Protein AF-A0AAD1D9J1-F1 (afdb_monomer)

Structure (mmCIF, N/CA/C/O backbone):
data_AF-A0AAD1D9J1-F1
#
_entry.id   AF-A0AAD1D9J1-F1
#
loop_
_atom_site.group_PDB
_atom_site.id
_atom_site.type_symbol
_atom_site.label_atom_id
_atom_site.label_alt_id
_atom_site.label_comp_id
_atom_site.label_asym_id
_atom_site.label_entity_id
_atom_site.label_seq_id
_atom_site.pdbx_PDB_ins_code
_atom_site.Cartn_x
_atom_site.Cartn_y
_atom_site.Cartn_z
_atom_site.occupancy
_atom_site.B_iso_or_equiv
_atom_site.auth_seq_id
_atom_site.auth_comp_id
_atom_site.auth_asym_id
_atom_site.auth_atom_id
_atom_site.pdbx_PDB_model_num
ATOM 1 N N . MET A 1 1 ? 41.403 36.938 -69.175 1.00 44.19 1 MET A N 1
ATOM 2 C CA . MET A 1 1 ? 41.813 35.738 -68.414 1.00 44.19 1 MET A CA 1
ATOM 3 C C . MET A 1 1 ? 40.680 34.732 -68.508 1.00 44.19 1 MET A C 1
ATOM 5 O O . MET A 1 1 ? 39.702 34.867 -67.785 1.00 44.19 1 MET A O 1
ATOM 9 N N . GLU A 1 2 ? 40.756 33.790 -69.444 1.00 48.03 2 GLU A N 1
ATOM 10 C CA . GLU A 1 2 ? 39.751 32.730 -69.574 1.00 48.03 2 GLU A CA 1
ATOM 11 C C . GLU A 1 2 ? 40.095 31.608 -68.591 1.00 48.03 2 GLU A C 1
ATOM 13 O O . GLU A 1 2 ? 41.168 31.008 -68.641 1.00 48.03 2 GLU A O 1
ATOM 18 N N . ARG A 1 3 ? 39.216 31.382 -67.612 1.00 64.62 3 ARG A N 1
ATOM 19 C CA . ARG A 1 3 ? 39.393 30.349 -66.592 1.00 64.62 3 ARG A CA 1
ATOM 20 C C . ARG A 1 3 ? 38.896 29.026 -67.175 1.00 64.62 3 ARG A C 1
ATOM 22 O O . ARG A 1 3 ? 37.700 28.758 -67.141 1.00 64.62 3 ARG A O 1
ATOM 29 N N . HIS A 1 4 ? 39.803 28.204 -67.699 1.00 62.81 4 HIS A N 1
ATOM 30 C CA . HIS A 1 4 ? 39.501 26.815 -68.056 1.00 62.81 4 HIS A CA 1
ATOM 31 C C . HIS A 1 4 ? 39.164 26.031 -66.781 1.00 62.81 4 HIS A C 1
ATOM 33 O O . HIS A 1 4 ? 40.043 25.608 -66.030 1.00 62.81 4 HIS A O 1
ATOM 39 N N . VAL A 1 5 ? 37.873 25.897 -66.483 1.00 67.31 5 VAL A N 1
ATOM 40 C CA . VAL A 1 5 ? 37.392 25.096 -65.357 1.00 67.31 5 VAL A CA 1
ATOM 41 C C . VAL A 1 5 ? 37.254 23.653 -65.838 1.00 67.31 5 VAL A C 1
ATOM 43 O O . VAL A 1 5 ? 36.400 23.344 -66.663 1.00 67.31 5 VAL A O 1
ATOM 46 N N . ASN A 1 6 ? 38.101 22.758 -65.330 1.00 77.00 6 ASN A N 1
ATOM 47 C CA . ASN A 1 6 ? 38.049 21.333 -65.663 1.00 77.00 6 ASN A CA 1
ATOM 48 C C . ASN A 1 6 ? 36.836 20.670 -64.993 1.00 77.00 6 ASN A C 1
ATOM 50 O O . ASN A 1 6 ? 36.950 20.152 -63.885 1.00 77.00 6 ASN A O 1
ATOM 54 N N . TYR A 1 7 ? 35.680 20.662 -65.660 1.00 81.12 7 TYR A N 1
ATOM 55 C CA . TYR A 1 7 ? 34.422 20.094 -65.146 1.00 81.12 7 TYR A CA 1
ATOM 56 C C . TYR A 1 7 ? 34.549 18.643 -64.645 1.00 81.12 7 TYR A C 1
ATOM 58 O O . TYR A 1 7 ? 33.922 18.285 -63.650 1.00 81.12 7 TYR A O 1
ATOM 66 N N . THR A 1 8 ? 35.426 17.834 -65.246 1.00 85.56 8 THR A N 1
ATOM 67 C CA . THR A 1 8 ? 35.745 16.469 -64.789 1.00 85.56 8 THR A CA 1
ATOM 68 C C . THR A 1 8 ? 36.359 16.441 -63.384 1.00 85.56 8 THR A C 1
ATOM 70 O O . THR A 1 8 ? 36.074 15.539 -62.601 1.00 85.56 8 THR A O 1
ATOM 73 N N . LEU A 1 9 ? 37.165 17.447 -63.032 1.00 85.06 9 LEU A N 1
ATOM 74 C CA . LEU A 1 9 ? 37.813 17.560 -61.722 1.00 85.06 9 LEU A CA 1
ATOM 75 C C . LEU A 1 9 ? 36.797 17.954 -60.640 1.00 85.06 9 LEU A C 1
ATOM 77 O O . LEU A 1 9 ? 36.818 17.396 -59.545 1.00 85.06 9 LEU A O 1
ATOM 81 N N . ILE A 1 10 ? 35.857 18.847 -60.970 1.00 86.19 10 ILE A N 1
ATOM 82 C CA . ILE A 1 10 ? 34.755 19.223 -60.071 1.00 86.19 10 ILE A CA 1
ATOM 83 C C . ILE A 1 10 ? 33.819 18.025 -59.852 1.00 86.19 10 ILE A C 1
ATOM 85 O O . ILE A 1 10 ? 33.460 17.732 -58.712 1.00 86.19 10 ILE A O 1
ATOM 89 N N . GLY A 1 11 ? 33.468 17.298 -60.920 1.00 88.62 11 GLY A N 1
ATOM 90 C CA . GLY A 1 11 ? 32.642 16.092 -60.828 1.00 88.62 11 GLY A CA 1
ATOM 91 C C . GLY A 1 11 ? 33.294 14.989 -59.989 1.00 88.62 11 GLY A C 1
ATOM 92 O O . GLY A 1 11 ? 32.639 14.405 -59.128 1.00 88.62 11 GLY A O 1
ATOM 93 N N . GLY A 1 12 ? 34.599 14.758 -60.173 1.00 93.19 12 GLY A N 1
ATOM 94 C CA . GLY A 1 12 ? 35.363 13.796 -59.376 1.00 93.19 12 GLY A CA 1
ATOM 95 C C . GLY A 1 12 ? 35.410 14.153 -57.888 1.00 93.19 12 GLY A C 1
ATOM 96 O O . GLY A 1 12 ? 35.185 13.287 -57.044 1.00 93.19 12 GLY A O 1
ATOM 97 N N . LEU A 1 13 ? 35.629 15.431 -57.553 1.00 93.00 13 LEU A N 1
ATOM 98 C CA . LEU A 1 13 ? 35.627 15.897 -56.163 1.00 93.00 13 LEU A CA 1
ATOM 99 C C . LEU A 1 13 ? 34.246 15.746 -55.508 1.00 93.00 13 LEU A C 1
ATOM 101 O O . LEU A 1 13 ? 34.156 15.323 -54.357 1.00 93.00 13 LEU A O 1
ATOM 105 N N . PHE A 1 14 ? 33.171 16.057 -56.237 1.00 94.06 14 PHE A N 1
ATOM 106 C CA . PHE A 1 14 ? 31.809 15.887 -55.733 1.00 94.06 14 PHE A CA 1
ATOM 107 C C . PHE A 1 14 ? 31.489 14.413 -55.463 1.00 94.06 14 PHE A C 1
ATOM 109 O O . PHE A 1 14 ? 30.957 14.081 -54.404 1.00 94.06 14 PHE A O 1
ATOM 116 N N . PHE A 1 15 ? 31.876 13.519 -56.377 1.00 95.31 15 PHE A N 1
ATOM 117 C CA . PHE A 1 15 ? 31.680 12.082 -56.207 1.00 95.31 15 PHE A CA 1
ATOM 118 C C . PHE A 1 15 ? 32.486 11.527 -55.025 1.00 95.31 15 PHE A C 1
ATOM 120 O O . PHE A 1 15 ? 31.948 10.775 -54.216 1.00 95.31 15 PHE A O 1
ATOM 127 N N . LEU A 1 16 ? 33.744 11.956 -54.865 1.00 95.69 16 LEU A N 1
ATOM 128 C CA . LEU A 1 16 ? 34.570 11.612 -53.704 1.00 95.69 16 LEU A CA 1
ATOM 129 C C . LEU A 1 16 ? 33.902 12.058 -52.396 1.00 95.69 16 LEU A C 1
ATOM 131 O O . LEU A 1 16 ? 33.802 11.276 -51.455 1.00 95.69 16 LEU A O 1
ATOM 135 N N . CYS A 1 17 ? 33.406 13.297 -52.352 1.00 95.88 17 CYS A N 1
ATOM 136 C CA . CYS A 1 17 ? 32.730 13.841 -51.178 1.00 95.88 17 CYS A CA 1
ATOM 137 C C . CYS A 1 17 ? 31.461 13.042 -50.838 1.00 95.88 17 CYS A C 1
ATOM 139 O O . CYS A 1 17 ? 31.213 12.743 -49.671 1.00 95.88 17 CYS A O 1
ATOM 141 N N . LEU A 1 18 ? 30.703 12.617 -51.855 1.00 96.06 18 LEU A N 1
ATOM 142 C CA . LEU A 1 18 ? 29.516 11.778 -51.689 1.00 96.06 18 LEU A CA 1
ATOM 143 C C . LEU A 1 18 ? 29.876 10.396 -51.122 1.00 96.06 18 LEU A C 1
ATOM 145 O O . LEU A 1 18 ? 29.234 9.940 -50.178 1.00 96.06 18 LEU A O 1
ATOM 149 N N . VAL A 1 19 ? 30.937 9.759 -51.625 1.00 96.56 19 VAL A N 1
ATOM 150 C CA . VAL A 1 19 ? 31.431 8.476 -51.092 1.00 96.56 19 VAL A CA 1
ATOM 151 C C . VAL A 1 19 ? 31.912 8.626 -49.646 1.00 96.56 19 VAL A C 1
ATOM 153 O O . VAL A 1 19 ? 31.554 7.810 -48.797 1.00 96.56 19 VAL A O 1
ATOM 156 N N . CYS A 1 20 ? 32.662 9.686 -49.332 1.00 96.19 20 CYS A N 1
ATOM 157 C CA . CYS A 1 20 ? 33.083 9.983 -47.962 1.00 96.19 20 CYS A CA 1
ATOM 158 C C . CYS A 1 20 ? 31.888 10.230 -47.034 1.00 96.19 20 CYS A C 1
ATOM 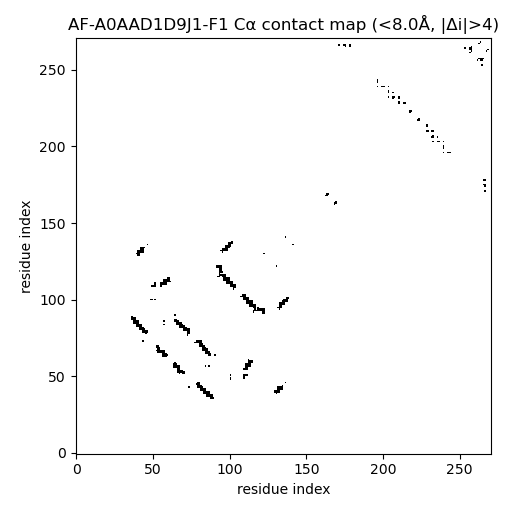160 O O . CYS A 1 20 ? 31.895 9.752 -45.904 1.00 96.19 20 CYS A O 1
ATOM 162 N N . MET A 1 21 ? 30.848 10.924 -47.504 1.00 95.19 21 MET A N 1
ATOM 163 C CA . MET A 1 21 ? 29.633 11.179 -46.731 1.00 95.19 21 MET A CA 1
ATOM 164 C C . MET A 1 21 ? 28.859 9.887 -46.448 1.00 95.19 21 MET A C 1
ATOM 166 O O . MET A 1 21 ? 28.472 9.654 -45.305 1.00 95.19 21 MET A O 1
ATOM 170 N N . VAL A 1 22 ? 28.690 9.011 -47.442 1.00 94.44 22 VAL A N 1
ATOM 171 C CA . VAL A 1 22 ? 28.069 7.690 -47.238 1.00 94.44 22 VAL A CA 1
ATOM 172 C C . VAL A 1 22 ? 28.903 6.844 -46.273 1.00 94.44 22 VAL A C 1
ATOM 174 O O . VAL A 1 22 ? 28.352 6.265 -45.339 1.00 94.44 22 VAL A O 1
ATOM 177 N N . GLY A 1 23 ? 30.228 6.825 -46.435 1.00 93.44 23 GLY A N 1
ATOM 178 C CA . GLY A 1 23 ? 31.136 6.137 -45.516 1.00 93.44 23 GLY A CA 1
ATOM 179 C C . GLY A 1 23 ? 31.038 6.664 -44.082 1.00 93.44 23 GLY A C 1
ATOM 180 O O . GLY A 1 23 ? 30.975 5.877 -43.142 1.00 93.44 23 GLY A O 1
ATOM 181 N N . PHE A 1 24 ? 30.942 7.983 -43.909 1.00 91.50 24 PHE A N 1
ATOM 182 C CA . PHE A 1 24 ? 30.781 8.625 -42.606 1.00 91.50 24 PHE A CA 1
ATOM 183 C C . PHE A 1 24 ? 29.434 8.289 -41.951 1.00 91.50 24 PHE A C 1
ATOM 185 O O . PHE A 1 24 ? 29.393 8.014 -40.754 1.00 91.50 24 PHE A O 1
ATOM 192 N N . ILE A 1 25 ? 28.344 8.241 -42.725 1.00 90.06 25 ILE A N 1
ATOM 193 C CA . ILE A 1 25 ? 27.016 7.836 -42.235 1.00 90.06 25 ILE A CA 1
ATOM 194 C C . ILE A 1 25 ? 27.020 6.366 -41.802 1.00 90.06 25 ILE A C 1
ATOM 196 O O . ILE A 1 25 ? 26.510 6.048 -40.729 1.00 90.06 25 ILE A O 1
ATOM 200 N N . LEU A 1 26 ? 27.615 5.470 -42.596 1.00 87.50 26 LEU A N 1
ATOM 201 C CA . LEU A 1 26 ? 27.724 4.051 -42.241 1.00 87.50 26 LEU A CA 1
ATOM 202 C C . LEU A 1 26 ? 28.606 3.842 -41.003 1.00 87.50 26 LEU A C 1
ATOM 204 O O . LEU A 1 26 ? 28.269 3.041 -40.132 1.00 87.50 26 LEU A O 1
ATOM 208 N N . TRP A 1 27 ? 29.697 4.601 -40.887 1.00 86.25 27 TRP A N 1
ATOM 209 C CA . TRP A 1 27 ? 30.572 4.574 -39.717 1.00 86.25 27 TRP A CA 1
ATOM 210 C C . TRP A 1 27 ? 29.865 5.081 -38.450 1.00 86.25 27 TRP A C 1
ATOM 212 O O . TRP A 1 27 ? 29.957 4.445 -37.400 1.00 86.25 27 TRP A O 1
ATOM 222 N N . LEU A 1 28 ? 29.080 6.160 -38.556 1.00 83.06 28 LEU A N 1
ATOM 223 C CA . LEU A 1 28 ? 28.223 6.658 -37.473 1.00 83.06 28 LEU A CA 1
ATOM 224 C C . LEU A 1 28 ? 27.121 5.667 -37.087 1.00 83.06 28 LEU A C 1
ATOM 226 O O . LEU A 1 28 ? 26.851 5.489 -35.902 1.00 83.06 28 LEU A O 1
ATOM 230 N N . GLY A 1 29 ? 26.507 4.998 -38.065 1.00 71.19 29 GLY A N 1
ATOM 231 C CA . GLY A 1 29 ? 25.500 3.967 -37.817 1.00 71.19 29 GLY A CA 1
ATOM 232 C C . GLY A 1 29 ? 26.059 2.779 -37.029 1.00 71.19 29 GLY A C 1
ATOM 233 O O . GLY A 1 29 ? 25.379 2.244 -36.156 1.00 71.19 29 GLY A O 1
ATOM 234 N N . HIS A 1 30 ? 27.320 2.410 -37.268 1.00 66.44 30 HIS A N 1
ATOM 235 C CA . HIS A 1 30 ? 27.981 1.324 -36.542 1.00 66.44 30 HIS A CA 1
ATOM 236 C C . HIS A 1 30 ? 28.364 1.699 -35.098 1.00 66.44 30 HIS A C 1
ATOM 238 O O . HIS A 1 30 ? 28.411 0.831 -34.234 1.00 66.44 30 HIS A O 1
ATOM 244 N N . LEU A 1 31 ? 28.565 2.988 -34.795 1.00 59.28 31 LEU A N 1
ATOM 245 C CA . LEU A 1 31 ? 28.801 3.472 -33.425 1.00 59.28 31 LEU A CA 1
ATOM 246 C C . LEU A 1 31 ? 27.553 3.378 -32.521 1.00 59.28 31 LEU A C 1
ATOM 248 O O . LEU A 1 31 ? 27.684 3.465 -31.301 1.00 59.28 31 LEU A O 1
ATOM 252 N N . GLY A 1 32 ? 26.358 3.195 -33.095 1.00 54.25 32 GLY A N 1
ATOM 253 C CA . GLY A 1 32 ? 25.094 3.060 -32.361 1.00 54.25 32 GLY A CA 1
ATOM 254 C C . GLY A 1 32 ? 24.630 1.621 -32.099 1.00 54.25 32 GLY A C 1
ATOM 255 O O . GLY A 1 32 ? 23.702 1.431 -31.317 1.00 54.25 32 GLY A O 1
ATOM 256 N N . LEU A 1 33 ? 25.256 0.618 -32.723 1.00 51.91 33 LEU A N 1
ATOM 257 C CA . LEU A 1 33 ? 24.856 -0.794 -32.655 1.00 51.91 33 LEU A CA 1
ATOM 258 C C . LEU A 1 33 ? 25.895 -1.612 -31.876 1.00 51.91 33 LEU A C 1
ATOM 260 O O . LEU A 1 33 ? 26.588 -2.469 -32.414 1.00 51.91 33 LEU A O 1
ATOM 264 N N . ASP A 1 34 ? 26.028 -1.320 -30.583 1.00 55.56 34 ASP A N 1
ATOM 265 C CA . ASP A 1 34 ? 26.869 -2.083 -29.650 1.00 55.56 34 ASP A CA 1
ATOM 266 C C . ASP A 1 34 ? 26.059 -3.250 -29.044 1.00 55.56 34 ASP A C 1
ATOM 268 O O . ASP A 1 34 ? 25.874 -3.350 -27.826 1.00 55.56 34 ASP A O 1
ATOM 272 N N . ASP A 1 35 ? 25.540 -4.126 -29.916 1.00 55.09 35 ASP A N 1
ATOM 273 C CA . ASP A 1 35 ? 24.667 -5.270 -29.580 1.00 55.09 35 ASP A CA 1
ATOM 274 C C . ASP A 1 35 ? 25.319 -6.279 -28.607 1.00 55.09 35 ASP A C 1
ATOM 276 O O . ASP A 1 35 ? 24.645 -7.125 -28.025 1.00 55.09 35 ASP A O 1
ATOM 280 N N . GLY A 1 36 ? 26.632 -6.185 -28.364 1.00 56.41 36 GLY A N 1
ATOM 281 C CA . GLY A 1 36 ? 27.369 -7.083 -27.467 1.00 56.41 36 GLY A CA 1
ATOM 282 C C . GLY A 1 36 ? 27.406 -6.674 -25.987 1.00 56.41 36 GLY A C 1
ATOM 283 O O . GLY A 1 36 ? 27.844 -7.468 -25.150 1.00 56.41 36 GLY A O 1
ATOM 284 N N . LYS A 1 37 ? 26.988 -5.453 -25.622 1.00 73.62 37 LYS A N 1
ATOM 285 C CA . LYS A 1 37 ? 27.118 -4.942 -24.236 1.00 73.62 37 LYS A CA 1
ATOM 286 C C . LYS A 1 37 ? 25.827 -4.912 -23.438 1.00 73.62 37 LYS A C 1
ATOM 288 O O . LYS A 1 37 ? 25.851 -4.508 -22.273 1.00 73.62 37 LYS A O 1
ATOM 293 N N . TYR A 1 38 ? 24.717 -5.337 -24.020 1.00 83.69 38 TYR A N 1
ATOM 294 C CA . TYR A 1 38 ? 23.420 -5.247 -23.375 1.00 83.69 38 TYR A CA 1
ATOM 295 C C . TYR A 1 38 ? 22.630 -6.540 -23.513 1.00 83.69 38 TYR A C 1
ATOM 297 O O . TYR A 1 38 ? 22.767 -7.287 -24.474 1.00 83.69 38 TYR A O 1
ATOM 305 N N . TYR A 1 39 ? 21.788 -6.786 -22.521 1.00 88.12 39 TYR A N 1
ATOM 306 C CA . TYR A 1 39 ? 20.787 -7.832 -22.533 1.00 88.12 39 TYR A CA 1
ATOM 307 C C . TYR A 1 39 ? 19.405 -7.201 -22.595 1.00 88.12 39 TYR A C 1
ATOM 309 O O . TYR A 1 39 ? 19.123 -6.232 -21.884 1.00 88.12 39 TYR A O 1
ATOM 317 N N . GLU A 1 40 ? 18.557 -7.779 -23.438 1.00 89.81 40 GLU A N 1
ATOM 318 C CA . GLU A 1 40 ? 17.151 -7.419 -23.522 1.00 89.81 40 GLU A CA 1
ATOM 319 C C . GLU A 1 40 ? 16.366 -8.091 -22.389 1.00 89.81 40 GLU A C 1
ATOM 321 O O . GLU A 1 40 ? 16.567 -9.274 -22.082 1.00 89.81 40 GLU A O 1
ATOM 326 N N . TYR A 1 41 ? 15.502 -7.305 -21.757 1.00 91.62 41 TYR A N 1
ATOM 327 C CA . TYR A 1 41 ? 14.551 -7.723 -20.735 1.00 91.62 41 TYR A CA 1
ATOM 328 C C . TYR A 1 41 ? 13.171 -7.214 -21.109 1.00 91.62 41 TYR A C 1
ATOM 330 O O . TYR A 1 41 ? 13.040 -6.128 -21.667 1.00 91.62 41 TYR A O 1
ATOM 338 N N . VAL A 1 42 ? 12.140 -7.966 -20.747 1.00 92.56 42 VAL A N 1
ATOM 339 C CA . VAL A 1 42 ? 10.759 -7.617 -21.066 1.00 92.56 42 VAL A CA 1
ATOM 340 C C . VAL A 1 42 ? 9.947 -7.503 -19.790 1.00 92.56 42 VAL A C 1
ATOM 342 O O . VAL A 1 42 ? 10.121 -8.273 -18.848 1.00 92.56 42 VAL A O 1
ATOM 345 N N . VAL A 1 43 ? 9.065 -6.515 -19.738 1.00 92.31 43 VAL A N 1
ATOM 346 C CA . VAL A 1 43 ? 8.126 -6.328 -18.631 1.00 92.31 43 VAL A CA 1
ATOM 347 C C . VAL A 1 43 ? 6.724 -6.313 -19.202 1.00 92.31 43 VAL A C 1
ATOM 349 O O . VAL A 1 43 ? 6.448 -5.592 -20.161 1.00 92.31 43 VAL A O 1
ATOM 352 N N . TYR A 1 44 ? 5.838 -7.074 -18.571 1.00 91.75 44 TYR A N 1
ATOM 353 C CA . TYR A 1 44 ? 4.415 -7.065 -18.871 1.00 91.75 44 TYR A CA 1
ATOM 354 C C . TYR A 1 44 ? 3.654 -6.458 -17.700 1.00 91.75 44 TYR A C 1
ATOM 356 O O . TYR A 1 44 ? 3.892 -6.819 -16.545 1.00 91.75 44 TYR A O 1
ATOM 364 N N . THR A 1 45 ? 2.733 -5.544 -17.986 1.00 90.50 45 THR A N 1
ATOM 365 C CA . THR A 1 45 ? 1.857 -4.968 -16.965 1.00 90.50 45 THR A CA 1
ATOM 366 C C . THR A 1 45 ? 0.502 -4.584 -17.534 1.00 90.50 45 THR A C 1
ATOM 368 O O . THR A 1 45 ? 0.393 -4.175 -18.681 1.00 90.50 45 THR A O 1
ATOM 371 N N . ASP A 1 46 ? -0.533 -4.740 -16.725 1.00 88.38 46 ASP A N 1
ATOM 372 C CA . ASP A 1 46 ? -1.896 -4.256 -16.938 1.00 88.38 46 ASP A CA 1
ATOM 373 C C . ASP A 1 46 ? -2.143 -2.885 -16.282 1.00 88.38 46 ASP A C 1
ATOM 375 O O . ASP A 1 46 ? -3.237 -2.331 -16.382 1.00 88.38 46 ASP A O 1
ATOM 379 N N . LYS A 1 47 ? -1.135 -2.341 -15.592 1.00 83.88 47 LYS A N 1
ATOM 380 C CA . LYS A 1 47 ? -1.221 -1.077 -14.861 1.00 83.88 47 LYS A CA 1
ATOM 381 C C . LYS A 1 47 ? -0.698 0.087 -15.691 1.00 83.88 47 LYS A C 1
ATOM 383 O O . LYS A 1 47 ? 0.046 -0.089 -16.657 1.00 83.88 47 LYS A O 1
ATOM 388 N N . ASP A 1 48 ? -1.081 1.292 -15.281 1.00 81.44 48 ASP A N 1
ATOM 389 C CA . ASP A 1 48 ? -0.597 2.518 -15.904 1.00 81.44 48 ASP A CA 1
ATOM 390 C C . ASP A 1 48 ? 0.924 2.654 -15.713 1.00 81.44 48 ASP A C 1
ATOM 392 O O . ASP A 1 48 ? 1.472 2.442 -14.629 1.00 81.44 48 ASP A O 1
ATOM 396 N N . LEU A 1 49 ? 1.611 3.013 -16.794 1.00 78.94 49 LEU A N 1
ATOM 397 C CA . LEU A 1 49 ? 3.046 3.262 -16.806 1.00 78.94 49 LEU A CA 1
ATOM 398 C C . LEU A 1 49 ? 3.414 4.672 -16.333 1.00 78.94 49 LEU A C 1
ATOM 400 O O . LEU A 1 49 ? 4.600 4.997 -16.256 1.00 78.94 49 LEU A O 1
ATOM 404 N N . GLY A 1 50 ? 2.431 5.531 -16.050 1.00 76.06 50 GLY A N 1
ATOM 405 C CA . GLY A 1 50 ? 2.643 6.822 -15.399 1.00 76.06 50 GLY A CA 1
ATOM 406 C C . GLY A 1 50 ? 3.589 7.756 -16.164 1.00 76.06 50 GLY A C 1
ATOM 407 O O . GLY A 1 50 ? 4.294 8.552 -15.537 1.00 76.06 50 GLY A O 1
ATOM 408 N N . GLY A 1 51 ? 3.637 7.634 -17.498 1.00 81.12 51 GLY A N 1
ATOM 409 C CA . GLY A 1 51 ? 4.448 8.471 -18.389 1.00 81.12 51 GLY A CA 1
ATOM 410 C C . GLY A 1 51 ? 5.832 7.925 -18.764 1.00 81.12 51 GLY A C 1
ATOM 411 O O . GLY A 1 51 ? 6.673 8.699 -19.220 1.00 81.12 51 GLY A O 1
ATOM 412 N N . ILE A 1 52 ? 6.103 6.626 -18.583 1.00 89.12 52 ILE A N 1
ATOM 413 C CA . ILE A 1 52 ? 7.289 5.989 -19.184 1.00 89.12 52 ILE A CA 1
ATOM 414 C C . ILE A 1 52 ? 7.167 5.987 -20.710 1.00 89.12 52 ILE A C 1
ATOM 416 O O . ILE A 1 52 ? 6.133 5.623 -21.267 1.00 89.12 52 ILE A O 1
ATOM 420 N N . ALA A 1 53 ? 8.255 6.359 -21.377 1.00 88.25 53 ALA A N 1
ATOM 421 C CA . ALA A 1 53 ? 8.341 6.423 -22.826 1.00 88.25 53 ALA A CA 1
ATOM 422 C C . ALA A 1 53 ? 9.602 5.710 -23.328 1.00 88.25 53 ALA A C 1
ATOM 424 O O . ALA A 1 53 ? 10.474 5.290 -22.560 1.00 88.25 53 ALA A O 1
ATOM 425 N N . THR A 1 54 ? 9.713 5.595 -24.648 1.00 90.44 54 THR A N 1
ATOM 426 C CA . THR A 1 54 ? 10.954 5.171 -25.293 1.00 90.44 54 THR A CA 1
ATOM 427 C C . THR A 1 54 ? 12.115 6.052 -24.829 1.00 90.44 54 THR A C 1
AT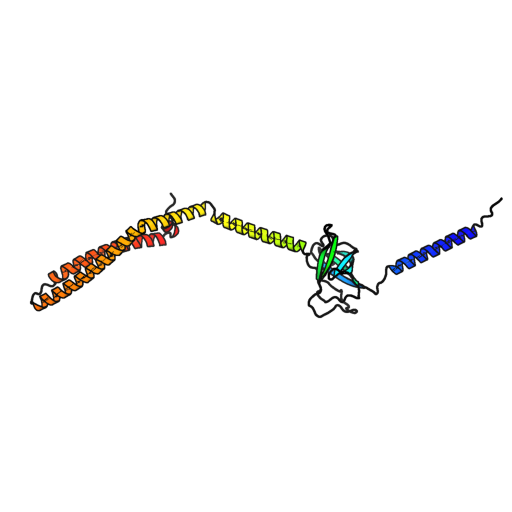OM 429 O O . THR A 1 54 ? 11.987 7.271 -24.724 1.00 90.44 54 THR A O 1
ATOM 432 N N . ASN A 1 55 ? 13.256 5.423 -24.559 1.00 90.06 55 ASN A N 1
ATOM 433 C CA . ASN A 1 55 ? 14.479 6.020 -24.032 1.00 90.06 55 ASN A CA 1
ATOM 434 C C . ASN A 1 55 ? 14.415 6.504 -22.568 1.00 90.06 55 ASN A C 1
ATOM 436 O O . ASN A 1 55 ? 15.355 7.141 -22.090 1.00 90.06 55 ASN A O 1
ATOM 440 N N . SER A 1 56 ? 13.358 6.181 -21.812 1.00 92.25 56 SER A N 1
ATOM 441 C CA . SER A 1 56 ? 13.369 6.404 -20.362 1.00 92.25 56 SER A CA 1
ATOM 442 C C . SER A 1 56 ? 14.507 5.604 -19.702 1.00 92.25 56 SER A C 1
ATOM 444 O O . SER A 1 56 ? 14.705 4.430 -20.034 1.00 92.25 56 SER A O 1
ATOM 446 N N . PRO A 1 57 ? 15.268 6.194 -18.762 1.00 93.38 57 PRO A N 1
ATOM 447 C CA . PRO A 1 57 ? 16.400 5.515 -18.148 1.00 93.38 57 PRO A CA 1
ATOM 448 C C . PRO A 1 57 ? 15.942 4.418 -17.181 1.00 93.38 57 PRO A C 1
ATOM 450 O O . PRO A 1 57 ? 14.966 4.577 -16.444 1.00 93.38 57 PRO A O 1
ATOM 453 N N . VAL A 1 58 ? 16.693 3.318 -17.151 1.00 94.44 58 VAL A N 1
ATOM 454 C CA . VAL A 1 58 ? 16.564 2.255 -16.149 1.00 94.44 58 VAL A CA 1
ATOM 455 C C . VAL A 1 58 ? 17.686 2.428 -15.135 1.00 94.44 58 VAL A C 1
ATOM 457 O O . VAL A 1 58 ? 18.868 2.346 -15.478 1.00 94.44 58 VAL A O 1
ATOM 460 N N . ASN A 1 59 ? 17.320 2.670 -13.880 1.00 94.19 59 ASN A N 1
ATOM 461 C CA . ASN A 1 59 ? 18.246 2.920 -12.787 1.00 94.19 59 ASN A CA 1
ATOM 462 C C . ASN A 1 59 ? 18.212 1.781 -11.774 1.00 94.19 59 ASN A C 1
ATOM 464 O O . ASN A 1 59 ? 17.147 1.376 -11.321 1.00 94.19 59 ASN A O 1
ATOM 468 N N . TYR A 1 60 ? 19.381 1.339 -11.330 1.00 93.12 60 TYR A N 1
ATOM 469 C CA . TYR A 1 60 ? 19.536 0.428 -10.203 1.00 93.12 60 TYR A CA 1
ATOM 470 C C . TYR A 1 60 ? 20.288 1.149 -9.085 1.00 93.12 60 TYR A C 1
ATOM 472 O O . TYR A 1 60 ? 21.383 1.666 -9.306 1.00 93.12 60 TYR A O 1
ATOM 480 N N . LYS A 1 61 ? 19.682 1.237 -7.892 1.00 89.44 61 LYS A N 1
ATOM 481 C CA . LYS A 1 61 ? 20.246 1.960 -6.730 1.00 89.44 61 LYS A CA 1
ATOM 482 C C . LYS A 1 61 ? 20.751 3.380 -7.062 1.00 89.44 61 LYS A C 1
ATOM 484 O O . LYS A 1 61 ? 21.767 3.829 -6.547 1.00 89.44 61 LYS A O 1
ATOM 489 N N . GLY A 1 62 ? 20.045 4.082 -7.952 1.00 87.88 62 GLY A N 1
ATOM 490 C CA . GLY A 1 62 ? 20.373 5.450 -8.372 1.00 87.88 62 GLY A CA 1
ATOM 491 C C . GLY A 1 62 ? 21.330 5.568 -9.566 1.00 87.88 62 GLY A C 1
ATOM 492 O O . GLY A 1 62 ? 21.413 6.651 -10.146 1.00 87.88 62 GLY A O 1
ATOM 493 N N . ILE A 1 63 ? 21.976 4.477 -9.989 1.00 91.12 63 ILE A N 1
ATOM 494 C CA . ILE A 1 63 ? 22.901 4.444 -11.130 1.00 91.12 63 ILE A CA 1
ATOM 495 C C . ILE A 1 63 ? 22.158 3.983 -12.383 1.00 91.12 63 ILE A C 1
ATOM 497 O O . ILE A 1 63 ? 21.434 2.990 -12.340 1.00 91.12 63 ILE A O 1
ATOM 501 N N . GLN A 1 64 ? 22.361 4.668 -13.508 1.00 92.38 64 GLN A N 1
ATOM 502 C CA . GLN A 1 64 ? 21.776 4.265 -14.784 1.00 92.38 64 GLN A CA 1
ATOM 503 C C . GLN A 1 64 ? 22.462 3.010 -15.333 1.00 92.38 64 GLN A C 1
ATOM 505 O O . GLN A 1 64 ? 23.652 3.009 -15.659 1.00 92.38 64 GLN A O 1
ATOM 510 N N . VAL A 1 65 ? 21.680 1.941 -15.455 1.00 93.31 65 VAL A N 1
ATOM 511 C CA . VAL A 1 65 ? 22.122 0.622 -15.927 1.00 93.31 65 VAL A CA 1
ATOM 512 C C . VAL A 1 65 ? 21.559 0.261 -17.297 1.00 93.31 65 VAL A C 1
ATOM 514 O O . VAL A 1 65 ? 22.031 -0.696 -17.905 1.00 93.31 65 VAL A O 1
ATOM 517 N N . GLY A 1 66 ? 20.588 1.026 -17.795 1.00 92.44 66 GLY A N 1
ATOM 518 C CA . GLY A 1 66 ? 19.909 0.735 -19.049 1.00 92.44 66 GLY A CA 1
ATOM 519 C C . GLY A 1 66 ? 18.939 1.822 -19.501 1.00 92.44 66 GLY A C 1
ATOM 520 O O . GLY A 1 66 ? 18.911 2.926 -18.942 1.00 92.44 66 GLY A O 1
ATOM 521 N N . ASN A 1 67 ? 18.127 1.487 -20.497 1.00 93.88 67 ASN A N 1
ATOM 522 C CA . ASN A 1 67 ? 17.097 2.340 -21.084 1.00 93.88 67 ASN A CA 1
ATOM 523 C C . ASN A 1 67 ? 15.947 1.501 -21.664 1.00 93.88 67 ASN A C 1
ATOM 525 O O . ASN A 1 67 ? 16.120 0.338 -22.022 1.00 93.88 67 ASN A O 1
ATOM 529 N N . VAL A 1 68 ? 14.765 2.105 -21.757 1.00 93.94 68 VAL A N 1
ATOM 530 C CA . VAL A 1 68 ? 13.604 1.528 -22.445 1.00 93.94 68 VAL A CA 1
ATOM 531 C C . VAL A 1 68 ? 13.813 1.663 -23.954 1.00 93.94 68 VAL A C 1
ATOM 533 O O . VAL A 1 68 ? 13.991 2.776 -24.443 1.00 93.94 68 VAL A O 1
ATOM 536 N N . ILE A 1 69 ? 13.779 0.564 -24.704 1.00 91.75 69 ILE A N 1
ATOM 537 C CA . ILE A 1 69 ? 13.877 0.598 -26.174 1.00 91.75 69 ILE A CA 1
ATOM 538 C C . ILE A 1 69 ? 12.499 0.826 -26.783 1.00 91.75 69 ILE A C 1
ATOM 540 O O . ILE A 1 69 ? 12.352 1.571 -27.752 1.00 91.75 69 ILE A O 1
ATOM 544 N N . LYS A 1 70 ? 11.477 0.175 -26.224 1.00 91.25 70 LYS A N 1
ATOM 545 C CA . LYS A 1 70 ? 10.144 0.169 -26.813 1.00 91.25 70 LYS A CA 1
ATOM 546 C C . LYS A 1 70 ? 9.063 0.050 -25.754 1.00 91.25 70 LYS A C 1
ATOM 548 O O . LYS A 1 70 ? 9.196 -0.691 -24.785 1.00 91.25 70 LYS A O 1
ATOM 553 N N . VAL A 1 71 ? 7.977 0.777 -25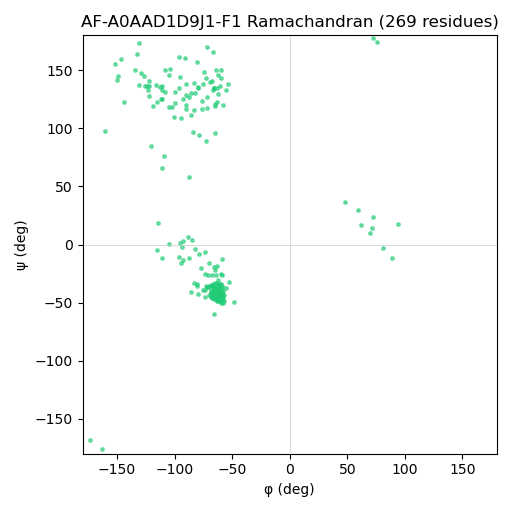.990 1.00 91.31 71 VAL A N 1
ATOM 554 C CA . VAL A 1 71 ? 6.727 0.697 -25.236 1.00 91.31 71 VAL A CA 1
ATOM 555 C C . VAL A 1 71 ? 5.623 0.361 -26.229 1.00 91.31 71 VAL A C 1
ATOM 557 O O . VAL A 1 71 ? 5.498 1.021 -27.262 1.00 91.31 71 VAL A O 1
ATOM 560 N N . GLY A 1 72 ? 4.840 -0.675 -25.956 1.00 90.38 72 GLY A N 1
ATOM 561 C CA . GLY A 1 72 ? 3.726 -1.068 -26.813 1.00 90.38 72 GLY A CA 1
ATOM 562 C C . GLY A 1 72 ? 2.753 -1.984 -26.093 1.00 90.38 72 GLY A C 1
ATOM 563 O O . GLY A 1 72 ? 2.915 -2.265 -24.915 1.00 90.38 72 GLY A O 1
ATOM 564 N N . PHE A 1 73 ? 1.740 -2.473 -26.795 1.00 89.38 73 PHE A N 1
ATOM 565 C CA . PHE A 1 73 ? 0.789 -3.431 -26.232 1.00 89.38 73 PHE A CA 1
ATOM 566 C C . PHE A 1 73 ? 1.198 -4.865 -26.575 1.00 89.38 73 PHE A C 1
ATOM 568 O O . PHE A 1 73 ? 1.719 -5.132 -27.662 1.00 89.38 73 PHE A O 1
ATOM 575 N N . ALA A 1 74 ? 0.972 -5.789 -25.644 1.00 88.62 74 ALA A N 1
ATOM 576 C CA . ALA A 1 74 ? 1.160 -7.210 -25.882 1.00 88.62 74 ALA A CA 1
ATOM 577 C C . ALA A 1 74 ? 0.128 -7.696 -26.912 1.00 88.62 74 ALA A C 1
ATOM 579 O O . ALA A 1 74 ? -1.060 -7.399 -26.802 1.00 88.62 74 ALA A O 1
ATOM 580 N N . LYS A 1 75 ? 0.574 -8.455 -27.919 1.00 82.88 75 LYS A N 1
ATOM 581 C CA . LYS A 1 75 ? -0.311 -8.963 -28.984 1.00 82.88 75 LYS A CA 1
ATOM 582 C C . LYS A 1 75 ? -1.322 -9.991 -28.473 1.00 82.88 75 LYS A C 1
ATOM 584 O O . LYS A 1 75 ? -2.402 -10.112 -29.040 1.00 82.88 75 LYS A O 1
ATOM 589 N N . ASP A 1 76 ? -0.979 -10.686 -27.394 1.00 82.31 76 ASP A N 1
ATOM 590 C CA . ASP A 1 76 ? -1.724 -11.856 -26.924 1.00 82.31 76 ASP A CA 1
ATOM 591 C C . ASP A 1 76 ? -2.795 -11.507 -25.877 1.00 82.31 76 ASP A C 1
ATOM 593 O O . ASP A 1 76 ? -3.644 -12.340 -25.560 1.00 82.31 76 ASP A O 1
ATOM 597 N N . LYS A 1 77 ? -2.763 -10.290 -25.308 1.00 82.81 77 LYS A N 1
ATOM 598 C CA . LYS A 1 77 ? -3.673 -9.857 -24.235 1.00 82.81 77 LYS A CA 1
ATOM 599 C C . LYS A 1 77 ? -4.055 -8.385 -24.374 1.00 82.81 77 LYS A C 1
ATOM 601 O O . LYS A 1 77 ? -3.203 -7.502 -24.325 1.00 82.81 77 LYS A O 1
ATOM 606 N N . VAL A 1 78 ? -5.358 -8.125 -24.471 1.00 82.81 78 VAL A N 1
ATOM 607 C CA . VAL A 1 78 ? -5.915 -6.764 -24.505 1.00 82.81 78 VAL A CA 1
ATOM 608 C C . VAL A 1 78 ? -5.674 -6.072 -23.162 1.00 82.81 78 VAL A C 1
ATOM 610 O O . VAL A 1 78 ? -5.896 -6.664 -22.110 1.00 82.81 78 VAL A O 1
ATOM 613 N N . GLY A 1 79 ? -5.216 -4.820 -23.204 1.00 83.31 79 GLY A N 1
ATOM 614 C CA . GLY A 1 79 ? -4.948 -4.012 -22.009 1.00 83.31 79 GLY A CA 1
ATOM 615 C C . GLY A 1 79 ? -3.609 -4.297 -21.323 1.00 83.31 79 GLY A C 1
ATOM 616 O O . GLY A 1 79 ? -3.265 -3.595 -20.381 1.00 83.31 79 GLY A O 1
ATOM 617 N N . VAL A 1 80 ? -2.828 -5.273 -21.803 1.00 90.00 80 VAL A N 1
ATOM 618 C CA . VAL A 1 80 ? -1.481 -5.536 -21.282 1.00 90.00 80 VAL A CA 1
ATOM 619 C C . VAL A 1 80 ? -0.453 -4.768 -22.102 1.00 90.00 80 VAL A C 1
ATOM 621 O O . VAL A 1 80 ? -0.361 -4.907 -23.321 1.00 90.00 80 VAL A O 1
ATOM 624 N N . VAL A 1 81 ? 0.351 -3.972 -21.416 1.00 90.88 81 VAL A N 1
ATOM 625 C CA . VAL A 1 81 ? 1.482 -3.233 -21.959 1.00 90.88 81 VAL A CA 1
ATOM 626 C C . VAL A 1 81 ? 2.742 -4.093 -21.869 1.00 90.88 81 VAL A C 1
ATOM 628 O O . VAL A 1 81 ? 2.985 -4.769 -20.868 1.00 90.88 81 VAL A O 1
ATOM 631 N N . ARG A 1 82 ? 3.542 -4.064 -22.934 1.00 92.19 82 ARG A N 1
ATOM 632 C CA . ARG A 1 82 ? 4.861 -4.681 -23.063 1.00 92.19 82 ARG A CA 1
ATOM 633 C C . ARG A 1 82 ? 5.922 -3.583 -23.141 1.00 92.19 82 ARG A C 1
ATOM 635 O O . ARG A 1 82 ? 5.855 -2.702 -24.002 1.00 92.19 82 ARG A O 1
ATOM 642 N N . LEU A 1 83 ? 6.907 -3.662 -22.254 1.00 92.56 83 LEU A N 1
ATOM 643 C CA . LEU A 1 83 ? 8.099 -2.817 -22.256 1.00 92.56 83 LEU A CA 1
ATOM 644 C C . LEU A 1 83 ? 9.313 -3.663 -22.609 1.00 92.56 83 LEU A C 1
ATOM 646 O O . LEU A 1 83 ? 9.597 -4.629 -21.902 1.00 92.56 83 LEU A O 1
ATOM 650 N N . ASP A 1 84 ? 10.052 -3.246 -23.630 1.00 93.06 84 ASP A N 1
ATOM 651 C CA . ASP A 1 84 ? 11.339 -3.842 -23.978 1.00 93.06 84 ASP A CA 1
ATOM 652 C C . ASP A 1 84 ? 12.456 -2.950 -23.414 1.00 93.06 84 ASP A C 1
ATOM 654 O O . ASP A 1 84 ? 12.528 -1.745 -23.689 1.00 93.06 84 ASP A O 1
ATOM 658 N N . LEU A 1 85 ? 13.309 -3.531 -22.573 1.00 93.19 85 LEU A N 1
ATOM 659 C CA . LEU A 1 85 ? 14.364 -2.858 -21.823 1.00 93.19 85 LEU A CA 1
ATOM 660 C C . LEU A 1 85 ? 15.735 -3.360 -22.259 1.00 93.19 85 LEU A C 1
ATOM 662 O O . LEU A 1 85 ? 15.965 -4.561 -22.345 1.00 93.19 85 LEU A O 1
ATOM 666 N N . MET A 1 86 ? 16.678 -2.438 -22.412 1.00 91.69 86 MET A N 1
ATOM 667 C CA . MET A 1 86 ? 18.087 -2.740 -22.640 1.00 91.69 86 MET A CA 1
ATOM 668 C C . MET A 1 86 ? 18.862 -2.490 -21.354 1.00 91.69 86 MET A C 1
ATOM 670 O O . MET A 1 86 ? 18.899 -1.359 -20.871 1.00 91.69 86 MET A O 1
ATOM 674 N N . ILE A 1 87 ? 19.488 -3.518 -20.782 1.00 91.38 87 ILE A N 1
ATOM 675 C CA . ILE A 1 87 ? 20.291 -3.389 -19.555 1.00 91.38 87 ILE A CA 1
ATOM 676 C C . ILE A 1 87 ? 21.710 -3.872 -19.830 1.00 91.38 87 ILE A C 1
ATOM 678 O O . ILE A 1 87 ? 21.906 -4.904 -20.465 1.00 91.38 87 ILE A O 1
ATOM 682 N N . LYS A 1 88 ? 22.714 -3.130 -19.351 1.00 89.75 88 LYS A N 1
ATOM 683 C CA . LYS A 1 88 ? 24.131 -3.470 -19.540 1.00 89.75 88 LYS A CA 1
ATOM 684 C C . LYS A 1 88 ? 24.432 -4.880 -19.029 1.00 89.75 88 LYS A C 1
ATOM 686 O O . LYS A 1 88 ? 24.102 -5.214 -17.892 1.00 89.75 88 LYS A O 1
ATOM 691 N N . SER A 1 89 ? 25.144 -5.669 -19.828 1.00 84.50 89 SER A N 1
ATOM 692 C CA . SER A 1 89 ? 25.552 -7.043 -19.506 1.00 84.50 89 SER A CA 1
ATOM 693 C C . SER A 1 89 ? 26.494 -7.133 -18.300 1.00 84.50 89 SER A C 1
ATOM 695 O O . SER A 1 89 ? 26.601 -8.188 -17.676 1.00 84.50 89 SER A O 1
ATOM 697 N N . SER A 1 90 ? 27.132 -6.021 -17.916 1.00 83.88 90 SER A N 1
ATOM 698 C CA . SER A 1 90 ? 27.929 -5.910 -16.689 1.00 83.88 90 SER A CA 1
ATOM 699 C C . SER A 1 90 ? 27.100 -6.029 -15.406 1.00 83.88 90 SER A C 1
ATOM 701 O O . SER A 1 90 ? 27.653 -6.323 -14.345 1.00 83.88 90 SER A O 1
ATOM 703 N N . VAL A 1 91 ? 25.782 -5.822 -15.479 1.00 86.38 91 VAL A N 1
ATOM 704 C CA . VAL A 1 91 ? 24.880 -5.892 -14.328 1.00 86.38 91 VAL A CA 1
ATOM 705 C C . VAL A 1 91 ? 24.161 -7.238 -14.330 1.00 86.38 91 VAL A C 1
ATOM 707 O O . VAL A 1 91 ? 23.283 -7.495 -15.150 1.00 86.38 91 VAL A O 1
ATOM 710 N N . LYS A 1 92 ? 24.512 -8.108 -13.379 1.00 87.06 92 LYS A N 1
ATOM 711 C CA . LYS A 1 92 ? 23.841 -9.403 -13.196 1.00 87.06 92 LYS A CA 1
ATOM 712 C C . LYS A 1 92 ? 22.490 -9.207 -12.508 1.00 87.06 92 LYS A C 1
ATOM 714 O O . LYS A 1 92 ? 22.454 -8.780 -11.354 1.00 87.06 92 LYS A O 1
ATOM 719 N N . ILE A 1 93 ? 21.396 -9.538 -13.190 1.00 89.06 93 ILE A N 1
ATOM 720 C CA . ILE A 1 93 ? 20.026 -9.423 -12.668 1.00 89.06 93 ILE A CA 1
ATOM 721 C C . ILE A 1 93 ? 19.533 -10.787 -12.179 1.00 89.06 93 ILE A C 1
ATOM 723 O O . ILE A 1 93 ? 19.671 -11.789 -12.882 1.00 89.06 93 ILE A O 1
ATOM 727 N N . ARG A 1 94 ? 18.980 -10.827 -10.964 1.00 90.31 94 ARG A N 1
ATOM 728 C CA . ARG A 1 94 ? 18.365 -12.017 -10.364 1.00 90.31 94 ARG A CA 1
ATOM 729 C C . ARG A 1 94 ? 17.010 -12.296 -11.012 1.00 90.31 94 ARG A C 1
ATOM 731 O O . ARG A 1 94 ? 16.311 -11.354 -11.401 1.00 90.31 94 ARG A O 1
ATOM 738 N N . LYS A 1 95 ? 16.610 -13.563 -11.096 1.00 87.94 95 LYS A N 1
ATOM 739 C CA . LYS A 1 95 ? 15.243 -13.931 -11.494 1.00 87.94 95 LYS A CA 1
ATOM 740 C C . LYS A 1 95 ? 14.231 -13.331 -10.516 1.00 87.94 95 LYS A C 1
ATOM 742 O O . LYS A 1 95 ? 14.566 -13.066 -9.363 1.00 87.94 95 LYS A O 1
ATOM 747 N N . ASP A 1 96 ? 13.026 -13.035 -10.990 1.00 88.69 96 ASP A N 1
ATOM 748 C CA . ASP A 1 96 ? 11.962 -12.359 -10.219 1.00 88.69 96 ASP A CA 1
ATOM 749 C C . ASP A 1 96 ? 12.305 -10.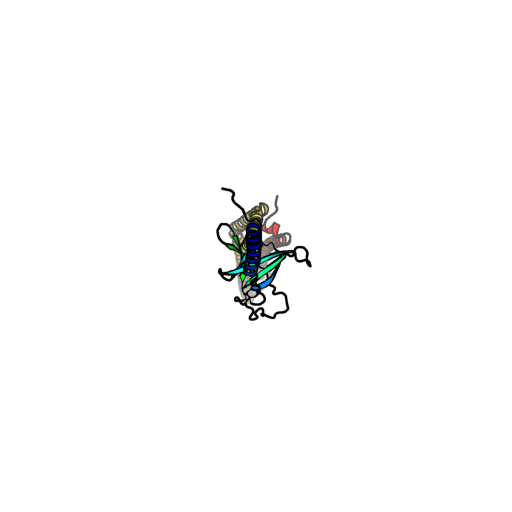941 -9.737 1.00 88.69 96 ASP A C 1
ATOM 751 O O . ASP A 1 96 ? 11.660 -10.396 -8.832 1.00 88.69 96 ASP A O 1
ATOM 755 N N . SER A 1 97 ? 13.335 -10.323 -10.323 1.00 92.56 97 SER A N 1
ATOM 756 C CA . SER A 1 97 ? 13.624 -8.913 -10.077 1.00 92.56 97 SER A CA 1
ATOM 757 C C . SER A 1 97 ? 12.464 -8.046 -10.550 1.00 92.56 97 SER A C 1
ATOM 759 O O . SER A 1 97 ? 11.772 -8.348 -11.528 1.00 92.56 97 SER A O 1
ATOM 761 N N . LYS A 1 98 ? 12.249 -6.957 -9.820 1.00 93.31 98 LYS A N 1
ATOM 762 C CA . LYS A 1 98 ? 11.105 -6.074 -10.002 1.00 93.31 98 LYS A CA 1
ATOM 763 C C . LYS A 1 98 ? 11.550 -4.762 -10.616 1.00 93.31 98 LYS A C 1
ATOM 765 O O . LYS A 1 98 ? 12.657 -4.292 -10.365 1.00 93.31 98 LYS A O 1
ATOM 770 N N . VAL A 1 99 ? 10.670 -4.143 -11.382 1.00 92.88 99 VAL A N 1
ATOM 771 C CA . VAL A 1 99 ? 10.838 -2.772 -11.858 1.00 92.88 99 VAL A CA 1
ATOM 772 C C . VAL A 1 99 ? 9.642 -1.944 -11.432 1.00 92.88 99 VAL A C 1
ATOM 774 O O . VAL A 1 99 ? 8.505 -2.399 -11.525 1.00 92.88 99 VAL A O 1
ATOM 777 N N . ALA A 1 100 ? 9.903 -0.734 -10.957 1.00 91.69 100 ALA A N 1
ATOM 778 C CA . ALA A 1 100 ? 8.868 0.209 -10.567 1.00 91.69 100 ALA A CA 1
ATOM 779 C C . ALA A 1 100 ? 9.061 1.549 -11.265 1.00 91.69 100 ALA A C 1
ATOM 781 O O . ALA A 1 100 ? 10.189 2.003 -11.465 1.00 91.69 100 ALA A O 1
ATOM 782 N N . VAL A 1 101 ? 7.957 2.205 -11.608 1.00 90.38 101 VAL A N 1
ATOM 783 C CA . VAL A 1 101 ? 8.002 3.579 -12.111 1.00 90.38 101 VAL A CA 1
ATOM 784 C C . VAL A 1 101 ? 8.345 4.501 -10.950 1.00 90.38 101 VAL A C 1
ATOM 786 O O . VAL A 1 101 ? 7.716 4.477 -9.894 1.00 90.38 101 VAL A O 1
ATOM 789 N N . SER A 1 102 ? 9.370 5.319 -11.140 1.00 88.94 102 SER A N 1
ATOM 790 C CA . SER A 1 102 ? 9.791 6.319 -10.170 1.00 88.94 102 SER A CA 1
ATOM 791 C C . SER A 1 102 ? 10.017 7.655 -10.866 1.00 88.94 102 SER A C 1
ATOM 793 O O . SER A 1 102 ? 10.099 7.738 -12.092 1.00 88.94 102 SER A O 1
ATOM 795 N N . SER A 1 103 ? 10.073 8.726 -10.086 1.00 87.31 103 SER A N 1
ATOM 796 C CA . SER A 1 103 ? 10.260 10.087 -10.582 1.00 87.31 103 SER A CA 1
ATOM 797 C C . SER A 1 103 ? 11.446 10.741 -9.894 1.00 87.31 103 SER A C 1
ATOM 799 O O . SER A 1 103 ? 11.607 10.622 -8.679 1.00 87.31 103 SER A O 1
ATOM 801 N N . ARG A 1 104 ? 12.283 11.440 -10.662 1.00 84.19 104 ARG A N 1
ATOM 802 C CA . ARG A 1 104 ? 13.444 12.167 -10.145 1.00 84.19 104 ARG A CA 1
ATOM 803 C C . ARG A 1 104 ? 13.199 13.672 -10.198 1.00 84.19 104 ARG A C 1
ATOM 805 O O . ARG A 1 104 ? 12.874 14.216 -11.251 1.00 84.19 104 ARG A O 1
ATOM 812 N N . GLY A 1 105 ? 13.470 14.335 -9.075 1.00 82.69 105 GLY A N 1
ATOM 813 C CA . GLY A 1 105 ? 13.400 15.791 -8.950 1.00 82.69 105 GLY A CA 1
ATOM 814 C C . GLY A 1 105 ? 11.972 16.342 -8.943 1.00 82.69 105 GLY A C 1
ATOM 815 O O . GLY A 1 105 ? 10.999 15.606 -9.090 1.00 82.69 105 GLY A O 1
ATOM 816 N N . LEU A 1 106 ? 11.861 17.663 -8.783 1.00 81.06 106 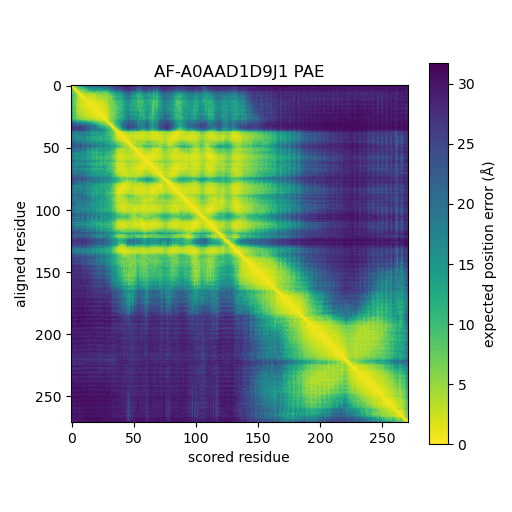LEU A N 1
ATOM 817 C CA . LEU A 1 106 ? 10.575 18.371 -8.704 1.00 81.06 106 LEU A CA 1
ATOM 818 C C . LEU A 1 106 ? 9.830 18.418 -10.047 1.00 81.06 106 LEU A C 1
ATOM 820 O O . LEU A 1 106 ? 8.609 18.468 -10.066 1.00 81.06 106 LEU A O 1
ATOM 824 N N . MET A 1 107 ? 10.558 18.348 -11.168 1.00 81.06 107 MET A N 1
ATOM 825 C CA . MET A 1 107 ? 9.977 18.295 -12.519 1.00 81.06 107 MET A CA 1
ATOM 826 C C . MET A 1 107 ? 9.334 16.938 -12.850 1.00 81.06 107 MET A C 1
ATOM 828 O O . MET A 1 107 ? 8.725 16.793 -13.904 1.00 81.06 107 MET A O 1
ATOM 832 N N . GLY A 1 108 ? 9.478 15.931 -11.981 1.00 78.62 108 GLY A N 1
ATOM 833 C CA . GLY A 1 108 ? 8.766 14.662 -12.125 1.00 78.62 108 GLY A CA 1
ATOM 834 C C . GLY A 1 108 ? 9.256 13.766 -13.266 1.00 78.62 108 GLY A C 1
ATOM 835 O O . GLY A 1 108 ? 8.492 12.920 -13.727 1.00 78.62 108 GLY A O 1
ATOM 836 N N . LEU A 1 109 ? 10.512 13.912 -13.709 1.00 85.38 109 LEU A N 1
ATOM 837 C CA . LEU A 1 109 ? 11.080 13.095 -14.788 1.00 85.38 109 LEU A CA 1
ATOM 838 C C . LEU A 1 109 ? 11.007 11.606 -14.435 1.00 85.38 109 LEU A C 1
ATOM 840 O O . LEU A 1 109 ? 11.567 11.173 -13.422 1.00 85.38 109 LEU A O 1
ATOM 844 N N . LYS A 1 110 ? 10.311 10.833 -15.271 1.00 88.00 110 LYS A N 1
ATOM 845 C CA . LYS A 1 110 ? 10.012 9.420 -15.028 1.00 88.00 110 LYS A CA 1
ATOM 846 C C . LYS A 1 110 ? 11.173 8.525 -15.445 1.00 88.00 110 LYS A C 1
ATOM 848 O O . LYS A 1 110 ? 11.802 8.725 -16.483 1.00 88.00 110 LYS A O 1
ATOM 853 N N . PHE A 1 111 ? 11.451 7.524 -14.623 1.00 91.38 111 PHE A N 1
ATOM 854 C CA . PHE A 1 111 ? 12.452 6.500 -14.884 1.00 91.38 111 PHE A CA 1
ATOM 855 C C . PHE A 1 111 ? 12.001 5.164 -14.293 1.00 91.38 111 PHE A C 1
ATOM 857 O O . PHE A 1 111 ? 11.169 5.125 -13.385 1.00 91.38 111 PHE A O 1
ATOM 864 N N . LEU A 1 112 ? 12.569 4.065 -14.785 1.00 92.69 112 LEU A N 1
ATOM 865 C CA . LEU A 1 112 ? 12.335 2.745 -14.205 1.00 92.69 112 LEU A CA 1
ATOM 866 C C . LEU A 1 112 ? 13.383 2.465 -13.131 1.00 92.69 112 LEU A C 1
ATOM 868 O O . LEU A 1 112 ? 14.582 2.463 -13.402 1.00 92.69 112 LEU A O 1
ATOM 872 N N . ALA A 1 113 ? 12.934 2.237 -11.905 1.00 92.69 113 ALA A N 1
ATOM 873 C CA . ALA A 1 113 ? 13.763 1.789 -10.800 1.00 92.69 113 ALA A CA 1
ATOM 874 C C . ALA A 1 113 ? 13.775 0.258 -10.763 1.00 92.69 113 ALA A C 1
ATOM 876 O O . ALA A 1 113 ? 12.743 -0.372 -10.545 1.00 92.69 113 ALA A O 1
ATOM 877 N N . LEU A 1 114 ? 14.945 -0.333 -10.972 1.00 93.69 114 LEU A N 1
ATOM 878 C CA . LEU A 1 114 ? 15.176 -1.762 -10.836 1.00 93.69 114 LEU A CA 1
ATOM 879 C C . LEU A 1 114 ? 15.406 -2.114 -9.361 1.00 93.69 114 LEU A C 1
ATOM 881 O O . LEU A 1 114 ? 16.243 -1.512 -8.685 1.00 93.69 114 LEU A O 1
ATOM 885 N N . GLU A 1 115 ? 14.695 -3.125 -8.884 1.00 92.62 115 GLU A N 1
ATOM 886 C CA . GLU A 1 115 ? 14.837 -3.737 -7.568 1.00 92.62 115 GLU A CA 1
ATOM 887 C C . GLU A 1 115 ? 15.219 -5.211 -7.757 1.00 92.62 115 GLU A C 1
ATOM 889 O O . GLU A 1 115 ? 14.475 -5.993 -8.349 1.00 92.62 115 GLU A O 1
ATOM 894 N N . GLN A 1 116 ? 16.388 -5.603 -7.251 1.00 91.31 116 GLN A N 1
ATOM 895 C CA . GLN A 1 116 ? 16.803 -7.007 -7.263 1.00 91.31 116 GLN A CA 1
ATOM 896 C C . GLN A 1 116 ? 15.909 -7.827 -6.333 1.00 91.31 116 GLN A C 1
ATOM 898 O O . GLN A 1 116 ? 15.566 -7.381 -5.235 1.00 91.31 116 GLN A O 1
ATOM 903 N N . SER A 1 117 ? 15.571 -9.041 -6.754 1.00 89.62 117 SER A N 1
ATOM 904 C CA . SER A 1 117 ? 14.908 -10.001 -5.876 1.00 89.62 117 SER A CA 1
ATOM 905 C C . SER A 1 117 ? 15.873 -10.553 -4.818 1.00 89.62 117 SER A C 1
ATOM 907 O O . SER A 1 117 ? 17.091 -10.368 -4.885 1.00 89.62 117 SER A O 1
ATOM 909 N N . HIS A 1 118 ? 15.315 -11.269 -3.842 1.00 87.25 118 HIS A N 1
ATOM 910 C CA . HIS A 1 118 ? 16.091 -12.073 -2.894 1.00 87.25 118 HIS A CA 1
ATOM 911 C C . HIS A 1 118 ? 16.415 -13.475 -3.444 1.00 87.25 118 HIS A C 1
ATOM 913 O O . HIS A 1 118 ? 16.984 -14.286 -2.724 1.00 87.25 118 HIS A O 1
ATOM 919 N N . ASN A 1 119 ? 16.050 -13.772 -4.697 1.00 82.50 119 ASN A N 1
ATOM 920 C CA . ASN A 1 119 ? 16.303 -15.069 -5.321 1.00 82.50 119 ASN A CA 1
ATOM 921 C C . ASN A 1 119 ? 17.812 -15.251 -5.563 1.00 82.50 119 ASN A C 1
ATOM 923 O O . ASN A 1 119 ? 18.505 -14.310 -5.953 1.00 82.50 119 ASN A O 1
ATOM 927 N N . GLU A 1 120 ? 18.342 -16.450 -5.341 1.00 79.81 120 GLU A N 1
ATOM 928 C CA . GLU A 1 120 ? 19.757 -16.756 -5.571 1.00 79.81 120 GLU A CA 1
ATOM 929 C C . GLU A 1 120 ? 20.091 -16.955 -7.056 1.00 79.81 120 GLU A C 1
ATOM 931 O O . GLU A 1 120 ? 21.242 -16.764 -7.456 1.00 79.81 120 GLU A O 1
ATOM 936 N N . GLU A 1 121 ? 19.088 -17.250 -7.887 1.00 83.50 121 GLU A N 1
ATOM 937 C CA . GLU A 1 121 ? 19.265 -17.473 -9.319 1.00 83.50 121 GLU A CA 1
ATOM 938 C C . GLU A 1 121 ? 19.393 -16.169 -10.116 1.00 83.50 121 GLU A C 1
ATOM 940 O O . GLU A 1 121 ? 18.605 -15.232 -9.971 1.00 83.50 121 GLU A O 1
ATOM 945 N N . PHE A 1 122 ? 20.360 -16.136 -11.033 1.00 82.81 122 PHE A N 1
ATOM 946 C CA . PHE A 1 122 ? 20.561 -15.044 -11.986 1.00 82.81 122 PHE A CA 1
ATOM 947 C C . PHE A 1 122 ? 20.068 -15.430 -13.378 1.00 82.81 122 PHE A C 1
ATOM 949 O O . PHE A 1 122 ? 20.134 -16.597 -13.766 1.00 82.81 122 PHE A O 1
ATOM 956 N N . TYR A 1 123 ? 19.641 -14.437 -14.158 1.00 80.44 123 TYR A N 1
ATOM 957 C CA . TYR A 1 123 ? 19.459 -14.627 -15.594 1.00 80.44 123 TYR A CA 1
ATOM 958 C C . TYR A 1 123 ? 20.807 -14.954 -16.245 1.00 80.44 123 TYR A C 1
ATOM 960 O O . TYR A 1 123 ? 21.777 -14.201 -16.119 1.00 80.44 123 TYR A O 1
ATOM 968 N N . GLY A 1 124 ? 20.876 -16.100 -16.923 1.00 66.56 124 GLY A N 1
ATOM 969 C CA . GLY A 1 124 ? 22.084 -16.560 -17.602 1.00 66.56 124 GLY A CA 1
ATOM 970 C C . GLY A 1 124 ? 22.293 -15.889 -18.963 1.00 66.56 124 GLY A C 1
ATOM 971 O O . GLY A 1 124 ? 21.347 -15.448 -19.623 1.00 66.56 124 GLY A O 1
ATOM 972 N N . SER A 1 125 ? 23.544 -15.859 -19.433 1.00 59.19 125 SER A N 1
ATOM 973 C CA . SER A 1 125 ? 23.883 -15.379 -20.783 1.00 59.19 125 SER A CA 1
ATOM 974 C C . SER A 1 125 ? 23.295 -16.260 -21.900 1.00 59.19 125 SER A C 1
ATOM 976 O O . SER A 1 125 ? 23.131 -15.777 -23.013 1.00 59.19 125 SER A O 1
ATOM 978 N N . GLY A 1 126 ? 22.961 -17.524 -21.605 1.00 56.91 126 GLY A N 1
ATOM 979 C CA . GLY A 1 126 ? 22.406 -18.508 -22.549 1.00 56.91 126 GLY A CA 1
ATOM 980 C C . GLY A 1 126 ? 20.970 -18.948 -22.248 1.00 56.91 126 GLY A C 1
ATOM 981 O O . GLY A 1 126 ? 20.560 -20.016 -22.700 1.00 56.91 126 GLY A O 1
ATOM 982 N N . ASP A 1 127 ? 20.230 -18.174 -21.450 1.00 65.69 127 ASP A N 1
ATOM 983 C CA . ASP A 1 127 ? 18.825 -18.466 -21.164 1.00 65.69 127 ASP A CA 1
ATOM 984 C C . ASP A 1 127 ? 18.015 -18.334 -22.466 1.00 65.69 127 ASP A C 1
ATOM 986 O O . ASP A 1 127 ? 18.030 -17.282 -23.104 1.00 65.69 127 ASP A O 1
ATOM 990 N N . LYS A 1 128 ? 17.372 -19.421 -22.909 1.00 58.12 128 LYS A N 1
ATOM 991 C CA . LYS A 1 128 ? 16.628 -19.463 -24.186 1.00 58.12 128 LYS A CA 1
ATOM 992 C C . LYS A 1 128 ? 15.242 -18.811 -24.090 1.00 58.12 128 LYS A C 1
ATOM 994 O O . LYS A 1 128 ? 14.564 -18.682 -25.106 1.00 58.12 128 LYS A O 1
ATOM 999 N N . GLY A 1 129 ? 14.814 -18.456 -22.879 1.00 67.56 129 GLY A N 1
ATOM 1000 C CA . GLY A 1 129 ? 13.548 -17.783 -22.608 1.00 67.56 129 GLY A CA 1
ATOM 1001 C C . GLY A 1 129 ? 13.664 -16.259 -22.612 1.00 67.56 129 GLY A C 1
ATOM 1002 O O . GLY A 1 129 ? 14.743 -15.693 -22.441 1.00 67.56 129 GLY A O 1
ATOM 1003 N N . GLU A 1 130 ? 12.523 -15.590 -22.775 1.00 77.38 130 GLU A N 1
ATOM 1004 C CA . GLU A 1 130 ? 12.414 -14.140 -22.603 1.00 77.38 130 GLU A CA 1
ATOM 1005 C C . GLU A 1 130 ? 12.756 -13.776 -21.144 1.00 77.38 130 GLU A C 1
ATOM 1007 O O . GLU A 1 130 ? 12.242 -14.384 -20.202 1.00 77.38 130 GLU A O 1
ATOM 1012 N N . ARG A 1 131 ? 13.658 -12.809 -20.928 1.00 86.56 131 ARG A N 1
ATOM 1013 C CA . ARG A 1 131 ? 14.054 -12.387 -19.575 1.00 86.56 131 ARG A CA 1
ATOM 1014 C C . ARG A 1 131 ? 12.988 -11.465 -18.996 1.00 86.56 131 ARG A C 1
ATOM 1016 O O . ARG A 1 131 ? 13.010 -10.259 -19.242 1.00 86.56 131 ARG A O 1
ATOM 1023 N N . ILE A 1 132 ? 12.053 -12.029 -18.240 1.00 88.50 132 ILE A N 1
ATOM 1024 C CA . ILE A 1 132 ? 10.888 -11.285 -17.756 1.00 88.50 132 ILE A CA 1
ATOM 1025 C C . ILE A 1 132 ? 11.181 -10.628 -16.402 1.00 88.50 132 ILE A C 1
ATOM 1027 O O . ILE A 1 132 ? 11.615 -11.273 -15.447 1.00 88.50 132 ILE A O 1
ATOM 1031 N N . LEU A 1 133 ? 10.922 -9.329 -16.299 1.00 90.25 133 LEU A N 1
ATOM 1032 C CA . LEU A 1 133 ? 10.946 -8.595 -15.036 1.00 90.25 133 LEU A CA 1
ATOM 1033 C C . LEU A 1 133 ? 9.517 -8.313 -14.572 1.00 90.25 133 LEU A C 1
ATOM 1035 O O . LEU A 1 133 ? 8.613 -8.081 -15.375 1.00 90.25 133 LEU A O 1
ATOM 1039 N N . ILE A 1 134 ? 9.315 -8.323 -13.257 1.00 91.00 134 ILE A N 1
ATOM 1040 C CA . ILE A 1 134 ? 7.991 -8.138 -12.661 1.00 91.00 134 ILE A CA 1
ATOM 1041 C C . ILE A 1 134 ? 7.727 -6.643 -12.476 1.00 91.00 134 ILE A C 1
ATOM 1043 O O . ILE A 1 134 ? 8.509 -5.941 -11.833 1.00 91.00 134 ILE A O 1
ATOM 1047 N N . PHE A 1 135 ? 6.602 -6.149 -12.988 1.00 91.12 135 PHE A N 1
ATOM 1048 C CA . PHE A 1 135 ? 6.194 -4.770 -12.744 1.00 91.12 135 PHE A CA 1
ATOM 1049 C C . PHE A 1 135 ? 5.651 -4.582 -11.321 1.00 91.12 135 PHE A C 1
ATOM 1051 O O . PHE A 1 135 ? 4.881 -5.397 -10.812 1.00 91.12 135 PHE A O 1
ATOM 1058 N N . LYS A 1 136 ? 6.036 -3.480 -10.680 1.00 88.38 136 LYS A N 1
ATOM 1059 C CA . LYS A 1 136 ? 5.585 -3.060 -9.353 1.00 88.38 136 LYS A CA 1
ATOM 1060 C C . LYS A 1 136 ? 5.160 -1.595 -9.420 1.00 88.38 136 LYS A C 1
ATOM 1062 O O . LYS A 1 136 ? 5.856 -0.772 -10.000 1.00 88.38 136 LYS A O 1
ATOM 1067 N N . GLU A 1 137 ? 4.044 -1.260 -8.781 1.00 81.75 137 GLU A N 1
ATOM 1068 C CA . GLU A 1 137 ? 3.585 0.132 -8.691 1.00 81.75 137 GLU A CA 1
ATOM 1069 C C . GLU A 1 137 ? 4.608 1.032 -7.999 1.00 81.75 137 GLU A C 1
ATOM 1071 O O . GLU A 1 137 ? 5.257 0.620 -7.024 1.00 81.75 137 GLU A O 1
ATOM 1076 N N . GLY A 1 138 ? 4.704 2.266 -8.496 1.00 79.12 138 GLY A N 1
ATOM 1077 C CA . GLY A 1 138 ? 5.559 3.298 -7.934 1.00 79.12 138 GLY A CA 1
ATOM 1078 C C . GLY A 1 138 ? 5.113 3.739 -6.540 1.00 79.12 138 GLY A C 1
ATOM 1079 O O . GLY A 1 138 ? 3.998 3.472 -6.092 1.00 79.12 138 GLY A O 1
ATOM 1080 N N . LEU A 1 139 ? 5.996 4.453 -5.837 1.00 75.69 139 LEU A N 1
ATOM 1081 C CA . LEU A 1 139 ? 5.717 4.952 -4.485 1.00 75.69 139 LEU A CA 1
ATOM 1082 C C . LEU A 1 139 ? 4.508 5.901 -4.446 1.00 75.69 139 LEU A C 1
ATOM 1084 O O . LEU A 1 139 ? 3.717 5.824 -3.513 1.00 75.69 139 LEU A O 1
ATOM 1088 N N . MET A 1 140 ? 4.354 6.775 -5.446 1.00 76.62 140 MET A N 1
ATOM 1089 C CA . MET A 1 140 ? 3.237 7.729 -5.469 1.00 76.62 140 MET A CA 1
ATOM 1090 C C . MET A 1 140 ? 1.889 7.070 -5.737 1.00 76.62 140 MET A C 1
ATOM 1092 O O . MET A 1 140 ? 0.897 7.469 -5.128 1.00 76.62 140 MET A O 1
ATOM 1096 N N . ASP A 1 141 ? 1.857 6.045 -6.587 1.00 76.75 141 ASP A N 1
ATOM 1097 C CA . ASP A 1 141 ? 0.629 5.298 -6.860 1.00 76.75 141 ASP A CA 1
ATOM 1098 C C . ASP A 1 141 ? 0.163 4.597 -5.580 1.00 76.75 141 ASP A C 1
ATOM 1100 O O . ASP A 1 141 ? -0.989 4.730 -5.176 1.00 76.75 141 ASP A O 1
ATOM 1104 N N . ARG A 1 142 ? 1.100 3.956 -4.864 1.00 80.62 142 ARG A N 1
ATOM 1105 C CA . ARG A 1 142 ? 0.842 3.336 -3.556 1.00 80.62 142 ARG A CA 1
ATOM 1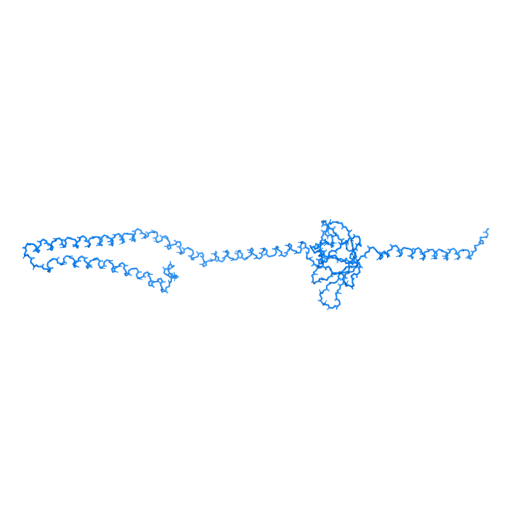106 C C . ARG A 1 142 ? 0.366 4.344 -2.521 1.00 80.62 142 ARG A C 1
ATOM 1108 O O . ARG A 1 142 ? -0.654 4.111 -1.893 1.00 80.62 142 ARG A O 1
ATOM 1115 N N . LEU A 1 143 ? 1.051 5.482 -2.384 1.00 83.81 143 LEU A N 1
ATOM 1116 C CA . LEU A 1 143 ? 0.666 6.511 -1.417 1.00 83.81 143 LEU A CA 1
ATOM 1117 C C . LEU A 1 143 ? -0.744 7.046 -1.691 1.00 83.81 143 LEU A C 1
ATOM 1119 O O . LEU A 1 143 ? -1.493 7.301 -0.754 1.00 83.81 143 LEU A O 1
ATOM 1123 N N . SER A 1 144 ? -1.116 7.189 -2.963 1.00 83.81 144 SER A N 1
ATOM 1124 C CA . SER A 1 144 ? -2.460 7.622 -3.354 1.00 83.81 144 SER A CA 1
ATOM 1125 C C . SER A 1 144 ? -3.517 6.579 -2.981 1.00 83.81 144 SER A C 1
ATOM 1127 O O . SER A 1 144 ? -4.563 6.927 -2.434 1.00 83.81 144 SER A O 1
ATOM 1129 N N . VAL A 1 145 ? -3.241 5.297 -3.240 1.00 84.00 145 VAL A N 1
ATOM 1130 C CA . VAL A 1 145 ? -4.125 4.184 -2.857 1.00 84.00 145 VAL A CA 1
ATOM 1131 C C . VAL A 1 145 ? -4.266 4.094 -1.335 1.00 84.00 145 VAL A C 1
ATOM 1133 O O . VAL A 1 145 ? -5.387 4.071 -0.827 1.00 84.00 145 VAL A O 1
ATOM 1136 N N . ASP A 1 146 ? -3.151 4.132 -0.609 1.00 88.19 146 ASP A N 1
ATOM 1137 C CA . ASP A 1 146 ? -3.122 4.058 0.851 1.00 88.19 146 ASP A CA 1
ATOM 1138 C C . ASP A 1 146 ? -3.842 5.261 1.483 1.00 88.19 146 ASP A C 1
ATOM 1140 O O . ASP A 1 146 ? -4.646 5.095 2.399 1.00 88.19 146 ASP A O 1
ATOM 1144 N N . ALA A 1 147 ? -3.632 6.479 0.968 1.00 89.00 147 ALA A N 1
ATOM 1145 C CA . ALA A 1 147 ? -4.322 7.680 1.441 1.00 89.00 147 ALA A CA 1
ATOM 1146 C C . ALA A 1 147 ? -5.841 7.593 1.235 1.00 89.00 147 ALA A C 1
ATOM 1148 O O . ALA A 1 147 ? -6.609 7.952 2.131 1.00 89.00 147 ALA A O 1
ATOM 1149 N N . ASN A 1 148 ? -6.286 7.074 0.087 1.00 90.69 148 ASN A N 1
ATOM 1150 C CA . ASN A 1 148 ? -7.705 6.833 -0.166 1.00 90.69 148 ASN A CA 1
ATOM 1151 C C . ASN A 1 148 ? -8.284 5.812 0.819 1.00 90.69 148 ASN A C 1
ATOM 1153 O O . ASN A 1 148 ? -9.389 6.009 1.326 1.00 90.69 148 ASN A O 1
ATOM 1157 N N . GLN A 1 149 ? -7.544 4.749 1.132 1.00 92.06 149 GLN A N 1
ATOM 1158 C CA . GLN A 1 149 ? -7.972 3.754 2.110 1.00 92.06 149 GLN A CA 1
ATOM 1159 C C . GLN A 1 149 ? -8.076 4.353 3.519 1.00 92.06 149 GLN A C 1
ATOM 1161 O O . GLN A 1 149 ? -9.090 4.163 4.190 1.00 92.06 149 GLN A O 1
ATOM 1166 N N . VAL A 1 150 ? -7.084 5.140 3.946 1.00 92.44 150 VAL A N 1
ATOM 1167 C CA . VAL A 1 150 ? -7.128 5.859 5.228 1.00 92.44 150 VAL A CA 1
ATOM 1168 C C . VAL A 1 150 ? -8.327 6.804 5.277 1.00 92.44 150 VAL A C 1
ATOM 1170 O O . VAL A 1 150 ? -9.062 6.800 6.261 1.00 92.44 150 VAL A O 1
ATOM 1173 N N . MET A 1 151 ? -8.582 7.564 4.209 1.00 93.69 151 MET A N 1
ATOM 1174 C CA . MET A 1 151 ? -9.745 8.451 4.129 1.00 93.69 151 MET A CA 1
ATOM 1175 C C . MET A 1 151 ? -11.058 7.675 4.274 1.00 93.69 151 MET A C 1
ATOM 1177 O O . MET A 1 151 ? -11.965 8.115 4.977 1.00 93.69 151 MET A O 1
ATOM 1181 N N . GLN A 1 152 ? -11.164 6.497 3.657 1.00 93.81 152 GLN A N 1
ATOM 1182 C CA . GLN A 1 152 ? -12.342 5.650 3.821 1.00 93.81 152 GLN A CA 1
ATOM 1183 C C . GLN A 1 152 ? -12.521 5.180 5.265 1.00 93.81 152 GLN A C 1
ATOM 1185 O O . GLN A 1 152 ? -13.644 5.218 5.767 1.00 93.81 152 GLN A O 1
ATOM 1190 N N . GLU A 1 153 ? -11.453 4.769 5.949 1.00 93.00 153 GLU A N 1
ATOM 1191 C CA . GLU A 1 153 ? -11.543 4.380 7.361 1.00 93.00 153 GLU A CA 1
ATOM 1192 C C . GLU A 1 153 ? -11.919 5.565 8.257 1.00 93.00 153 GLU A C 1
ATOM 1194 O O . GLU A 1 153 ? -12.772 5.427 9.134 1.00 93.00 153 GLU A O 1
ATOM 1199 N N . VAL A 1 154 ? -11.377 6.757 7.989 1.00 92.81 154 VAL A N 1
ATOM 1200 C CA . VAL A 1 154 ? -11.764 7.993 8.685 1.00 92.81 154 VAL A CA 1
ATOM 1201 C C . VAL A 1 154 ? -13.246 8.297 8.464 1.00 92.81 154 VAL A C 1
ATOM 1203 O O . VAL A 1 154 ? -13.972 8.540 9.424 1.00 92.81 154 VAL A O 1
ATOM 1206 N N . MET A 1 155 ? -13.736 8.210 7.226 1.00 92.94 155 MET A N 1
ATOM 1207 C CA . MET A 1 155 ? -15.153 8.420 6.915 1.00 92.94 155 MET A CA 1
ATOM 1208 C C . MET A 1 155 ? -16.056 7.392 7.605 1.00 92.94 155 MET A C 1
ATOM 1210 O O . MET A 1 155 ? -17.135 7.745 8.085 1.00 92.94 155 MET A O 1
ATOM 1214 N N . ARG A 1 156 ? -15.624 6.129 7.709 1.00 93.50 156 ARG A N 1
ATOM 1215 C CA . ARG A 1 156 ? -16.347 5.105 8.479 1.00 93.50 156 ARG A CA 1
ATOM 1216 C C . ARG A 1 156 ? -16.354 5.424 9.970 1.00 93.50 156 ARG A C 1
ATOM 1218 O O . ARG A 1 156 ? -17.407 5.313 10.593 1.00 93.50 156 ARG A O 1
ATOM 1225 N N . ALA A 1 157 ? -15.227 5.853 10.535 1.00 87.44 157 ALA A N 1
ATOM 1226 C CA . ALA A 1 157 ? -15.143 6.259 11.935 1.00 87.44 157 ALA A CA 1
ATOM 1227 C C . ALA A 1 157 ? -16.073 7.447 12.227 1.00 87.44 157 ALA A C 1
ATOM 1229 O O . ALA A 1 157 ? -16.867 7.379 13.162 1.00 87.44 157 ALA A O 1
ATOM 1230 N N . ILE A 1 158 ? -16.062 8.478 11.374 1.00 89.50 158 ILE A N 1
ATOM 1231 C CA . ILE A 1 158 ? -16.974 9.628 11.466 1.00 89.50 158 ILE A CA 1
ATOM 1232 C C . ILE A 1 158 ? -18.429 9.166 11.388 1.00 89.50 158 ILE A C 1
ATOM 1234 O O . ILE A 1 158 ? -19.247 9.562 12.213 1.00 89.50 158 ILE A O 1
ATOM 1238 N N . LYS A 1 159 ? -18.765 8.277 10.448 1.00 88.19 159 LYS A N 1
ATOM 1239 C CA . LYS A 1 159 ? -20.123 7.733 10.325 1.00 88.19 159 LYS A CA 1
ATOM 1240 C C . LYS A 1 159 ? -20.552 6.963 11.578 1.00 88.19 159 LYS A C 1
ATOM 1242 O O . LYS A 1 159 ? -21.701 7.075 11.996 1.00 88.19 159 LYS A O 1
ATOM 1247 N N . ASN A 1 160 ? -19.645 6.208 12.191 1.00 82.25 160 ASN A N 1
ATOM 1248 C CA . ASN A 1 160 ? -19.918 5.474 13.425 1.00 82.25 160 ASN A CA 1
ATOM 1249 C C . ASN A 1 160 ? -20.127 6.412 14.621 1.00 82.25 160 ASN A C 1
ATOM 1251 O O . ASN A 1 160 ? -21.042 6.180 15.408 1.00 82.25 160 ASN A O 1
ATOM 1255 N N . VAL A 1 161 ? -19.332 7.480 14.732 1.00 76.69 161 VAL A N 1
ATOM 1256 C CA . VAL A 1 161 ? -19.515 8.525 15.751 1.00 76.69 161 VAL A CA 1
ATOM 1257 C C . VAL A 1 161 ? -20.843 9.247 15.545 1.00 76.69 161 VAL A C 1
ATOM 1259 O O . VAL A 1 161 ? -21.623 9.351 16.486 1.00 76.69 161 VAL A O 1
ATOM 1262 N N . ASN A 1 162 ? -21.157 9.650 14.313 1.00 77.44 162 ASN A N 1
ATOM 1263 C CA . ASN A 1 162 ? -22.438 10.276 13.984 1.00 77.44 162 ASN A CA 1
ATOM 1264 C C . ASN A 1 162 ? -23.617 9.356 14.294 1.00 77.44 162 ASN A C 1
ATOM 1266 O O . ASN A 1 162 ? -24.648 9.833 14.734 1.00 77.44 162 ASN A O 1
ATOM 1270 N N . ARG A 1 163 ? -23.465 8.036 14.134 1.00 76.62 163 ARG A N 1
ATOM 1271 C CA . ARG A 1 163 ? -24.502 7.084 14.537 1.00 76.62 163 ARG A CA 1
ATOM 1272 C C . ARG A 1 163 ? -24.736 7.109 16.046 1.00 76.62 163 ARG A C 1
ATOM 1274 O O . ARG A 1 163 ? -25.872 6.980 16.464 1.00 76.62 163 ARG A O 1
ATOM 1281 N N . ILE A 1 164 ? -23.696 7.257 16.865 1.00 74.00 164 ILE A N 1
ATOM 1282 C CA . ILE A 1 164 ? -23.826 7.356 18.332 1.00 74.00 164 ILE A CA 1
ATOM 1283 C C . ILE A 1 164 ? -24.418 8.711 18.743 1.00 74.00 164 ILE A C 1
ATOM 1285 O O . ILE A 1 164 ? -25.190 8.771 19.693 1.00 74.00 164 ILE A O 1
ATOM 1289 N N . LEU A 1 165 ? -24.071 9.776 18.021 1.00 74.94 165 LEU A N 1
ATOM 1290 C CA . LEU A 1 165 ? -24.549 11.141 18.259 1.00 74.94 165 LEU A CA 1
ATOM 1291 C C . LEU A 1 165 ? -25.860 11.471 17.536 1.00 74.94 165 LEU A C 1
ATOM 1293 O O . LEU A 1 165 ? -26.284 12.622 17.560 1.00 74.94 165 LEU A O 1
ATOM 1297 N N . ASP A 1 166 ? -26.480 10.487 16.892 1.00 80.81 166 ASP A N 1
ATOM 1298 C CA . ASP A 1 166 ? -27.765 10.660 16.230 1.00 80.81 166 ASP A CA 1
ATOM 1299 C C . ASP A 1 166 ? -28.854 10.986 17.256 1.00 80.81 166 ASP A C 1
ATOM 1301 O O . ASP A 1 166 ? -28.783 10.537 18.407 1.00 80.81 166 ASP A O 1
ATOM 1305 N N . ASP A 1 167 ? -29.869 11.737 16.836 1.00 74.44 167 ASP A N 1
ATOM 1306 C CA . ASP A 1 167 ? -30.899 12.281 17.728 1.00 74.44 167 ASP A CA 1
ATOM 1307 C C . ASP A 1 167 ? -31.583 11.168 18.540 1.00 74.44 167 ASP A C 1
ATOM 1309 O O . ASP A 1 167 ? -31.813 11.311 19.744 1.00 74.44 167 ASP A O 1
ATOM 1313 N N . GLU A 1 168 ? -31.803 10.004 17.919 1.00 71.94 168 GLU A N 1
ATOM 1314 C CA . GLU A 1 168 ? -32.376 8.829 18.578 1.00 71.94 168 GLU A CA 1
ATOM 1315 C C . GLU A 1 168 ? -31.468 8.270 19.691 1.00 71.94 168 GLU A C 1
ATOM 1317 O O . GLU A 1 168 ? -31.948 7.845 20.746 1.00 71.94 168 GLU A O 1
ATOM 1322 N N . ASN A 1 169 ? -30.149 8.263 19.487 1.00 70.19 169 ASN A N 1
ATOM 1323 C CA . ASN A 1 169 ? -29.197 7.740 20.467 1.00 70.19 169 ASN A CA 1
ATOM 1324 C C . ASN A 1 169 ? -28.890 8.747 21.573 1.00 70.19 169 ASN A C 1
ATOM 1326 O O . ASN A 1 169 ? -28.742 8.343 22.726 1.00 70.19 169 ASN A O 1
ATOM 1330 N N . VAL A 1 170 ? -28.872 10.044 21.262 1.00 76.75 170 VAL A N 1
ATOM 1331 C CA . VAL A 1 170 ? -28.781 11.114 22.263 1.00 76.75 170 VAL A CA 1
ATOM 1332 C C . VAL A 1 170 ? -29.991 11.077 23.196 1.00 76.75 170 VAL A C 1
ATOM 1334 O O . VAL A 1 170 ? -29.839 11.211 24.411 1.00 76.75 170 VAL A O 1
ATOM 1337 N N . GLU A 1 171 ? -31.188 10.842 22.661 1.00 73.88 171 GLU A N 1
ATOM 1338 C CA . GLU A 1 171 ? -32.401 10.692 23.465 1.00 73.88 171 GLU A CA 1
ATOM 1339 C C . GLU A 1 171 ? -32.334 9.446 24.365 1.00 73.88 171 GLU A C 1
ATOM 1341 O O . GLU A 1 171 ? -32.581 9.540 25.569 1.00 73.88 171 GLU A O 1
ATOM 1346 N N . LYS A 1 172 ? -31.882 8.299 23.836 1.00 68.88 172 LYS A N 1
ATOM 1347 C CA . LYS A 1 172 ? -31.632 7.085 24.640 1.00 68.88 172 LYS A CA 1
ATOM 1348 C C . LYS A 1 172 ? -30.613 7.321 25.753 1.00 68.88 172 LYS A C 1
ATOM 1350 O O . LYS A 1 172 ? -30.820 6.868 26.876 1.00 68.88 172 LYS A O 1
ATOM 1355 N N . PHE A 1 173 ? -29.535 8.053 25.473 1.00 71.00 173 PHE A N 1
ATOM 1356 C CA . PHE A 1 173 ? -28.510 8.367 26.469 1.00 71.00 173 PHE A CA 1
ATOM 1357 C C . PHE A 1 173 ? -29.053 9.267 27.584 1.00 71.00 173 PHE A C 1
ATOM 1359 O O . PHE A 1 173 ? -28.772 9.030 28.757 1.00 71.00 173 PHE A O 1
ATOM 1366 N N . LYS A 1 174 ? -29.887 10.257 27.240 1.00 75.12 174 LYS A N 1
ATOM 1367 C CA . LYS A 1 174 ? -30.598 11.084 28.228 1.00 75.12 174 LYS A CA 1
ATOM 1368 C C . LYS A 1 174 ? -31.518 10.244 29.114 1.00 75.12 174 LYS A C 1
ATOM 1370 O O . LYS A 1 174 ? -31.526 10.448 30.324 1.00 75.12 174 LYS A O 1
ATOM 1375 N N . HIS A 1 175 ? -32.241 9.281 28.542 1.00 72.06 175 HIS A N 1
ATOM 1376 C CA . HIS A 1 175 ? -33.086 8.369 29.318 1.00 72.06 175 HIS A CA 1
ATOM 1377 C C . HIS A 1 175 ? -32.282 7.464 30.256 1.00 72.06 175 HIS A C 1
ATOM 1379 O O . HIS A 1 175 ? -32.696 7.280 31.394 1.00 72.06 175 HIS A O 1
ATOM 1385 N N . ILE A 1 176 ? -31.117 6.958 29.833 1.00 70.75 176 ILE A N 1
ATOM 1386 C CA . ILE A 1 176 ? -30.211 6.214 30.729 1.00 70.75 176 ILE A CA 1
ATOM 1387 C C . ILE A 1 176 ? -29.820 7.071 31.925 1.00 70.75 176 ILE A C 1
ATOM 1389 O O . ILE A 1 176 ? -29.935 6.618 33.060 1.00 70.75 176 ILE A O 1
ATOM 1393 N N . LEU A 1 177 ? -29.361 8.299 31.672 1.00 73.00 177 LEU A N 1
ATOM 1394 C CA . LEU A 1 177 ? -28.924 9.202 32.734 1.00 73.00 177 LEU A CA 1
ATOM 1395 C C . LEU A 1 177 ? -30.070 9.503 33.708 1.00 73.00 177 LEU A C 1
ATOM 1397 O O . LEU A 1 177 ? -29.880 9.384 34.912 1.00 73.00 177 LEU A O 1
ATOM 1401 N N . ALA A 1 178 ? -31.277 9.759 33.198 1.00 72.88 178 ALA A N 1
ATOM 1402 C CA . ALA A 1 178 ? -32.457 9.978 34.030 1.00 72.88 178 ALA A CA 1
ATOM 1403 C C . ALA A 1 178 ? -32.843 8.744 34.872 1.00 72.88 178 ALA A C 1
ATOM 1405 O O . ALA A 1 178 ? -33.162 8.884 36.051 1.00 72.88 178 ALA A O 1
ATOM 1406 N N . SER A 1 179 ? -32.790 7.534 34.303 1.00 68.25 179 SER A N 1
ATOM 1407 C CA . SER A 1 179 ? -33.067 6.290 35.037 1.00 68.25 179 SER A CA 1
ATOM 1408 C C . SER A 1 179 ? -32.008 5.997 36.107 1.00 68.25 179 SER A C 1
ATOM 1410 O O . SER A 1 179 ? -32.331 5.456 37.163 1.00 68.25 179 SER A O 1
ATOM 1412 N N . VAL A 1 180 ? -30.746 6.354 35.851 1.00 70.06 180 VAL A N 1
ATOM 1413 C CA . VAL A 1 180 ? -29.656 6.248 36.831 1.00 70.06 180 VAL A CA 1
ATOM 1414 C C . VAL A 1 180 ? -29.852 7.255 37.965 1.00 70.06 180 VAL A C 1
ATOM 1416 O O . VAL A 1 180 ? -29.749 6.866 39.127 1.00 70.06 180 VAL A O 1
ATOM 1419 N N . ASP A 1 181 ? -30.200 8.503 37.655 1.00 71.06 181 ASP A N 1
ATOM 1420 C CA . ASP A 1 181 ? -30.494 9.526 38.662 1.00 71.06 181 ASP A CA 1
ATOM 1421 C C . ASP A 1 181 ? -31.693 9.132 39.540 1.00 71.06 181 ASP A C 1
ATOM 1423 O O . ASP A 1 181 ? -31.627 9.275 40.760 1.00 71.06 181 ASP A O 1
ATOM 1427 N N . ASP A 1 182 ? -32.756 8.561 38.961 1.00 73.94 182 ASP A N 1
ATOM 1428 C CA . ASP A 1 182 ? -33.912 8.055 39.718 1.00 73.94 182 ASP A CA 1
ATOM 1429 C C . ASP A 1 182 ? -33.544 6.864 40.618 1.00 73.94 182 ASP A C 1
ATOM 1431 O O . ASP A 1 182 ? -33.944 6.806 41.785 1.00 73.94 182 ASP A O 1
ATOM 1435 N N . LEU A 1 183 ? -32.729 5.931 40.112 1.00 66.19 183 LEU A N 1
ATOM 1436 C CA . LEU A 1 183 ? -32.202 4.816 40.900 1.00 66.19 183 LEU A CA 1
ATOM 1437 C C . LEU A 1 183 ? -31.393 5.308 42.098 1.00 66.19 183 LEU A C 1
ATOM 1439 O O . LEU A 1 183 ? -31.557 4.772 43.193 1.00 66.19 183 LEU A O 1
ATOM 1443 N N . ILE A 1 184 ? -30.544 6.315 41.891 1.00 71.12 184 ILE A N 1
ATOM 1444 C CA . ILE A 1 184 ? -29.713 6.916 42.936 1.00 71.12 184 ILE A CA 1
ATOM 1445 C C . ILE A 1 184 ? -30.587 7.678 43.939 1.00 71.12 184 ILE A C 1
ATOM 1447 O O . ILE A 1 184 ? -30.435 7.482 45.143 1.00 71.12 184 ILE A O 1
ATOM 1451 N N . ALA A 1 185 ? -31.546 8.478 43.469 1.00 73.25 185 ALA A N 1
ATOM 1452 C CA . ALA A 1 185 ? -32.452 9.246 44.322 1.00 73.25 185 ALA A CA 1
ATOM 1453 C C . ALA A 1 185 ? -33.353 8.349 45.189 1.00 73.25 185 ALA A C 1
ATOM 1455 O O . ALA A 1 185 ? -33.635 8.664 46.344 1.00 73.25 185 ALA A O 1
ATOM 1456 N N . ASN A 1 186 ? -33.780 7.202 44.657 1.00 71.88 186 ASN A N 1
ATOM 1457 C CA . ASN A 1 186 ? -34.656 6.263 45.355 1.00 71.88 186 ASN A CA 1
ATOM 1458 C C . ASN A 1 186 ? -33.901 5.126 46.066 1.00 71.88 186 ASN A C 1
ATOM 1460 O O . ASN A 1 186 ? -34.536 4.268 46.694 1.00 71.88 186 ASN A O 1
ATOM 1464 N N . LEU A 1 187 ? -32.565 5.109 46.003 1.00 72.69 187 LEU A N 1
ATOM 1465 C CA . LEU A 1 187 ? -31.725 4.067 46.597 1.00 72.69 187 LEU A CA 1
ATOM 1466 C C . LEU A 1 187 ? -31.923 3.979 48.116 1.00 72.69 187 LEU A C 1
ATOM 1468 O O . LEU A 1 187 ? -32.077 2.881 48.654 1.00 72.69 187 LEU A O 1
ATOM 1472 N N . ASP A 1 188 ? -32.022 5.124 48.793 1.00 72.50 188 ASP A N 1
ATOM 1473 C CA . ASP A 1 188 ? -32.247 5.199 50.243 1.00 72.50 188 ASP A CA 1
ATOM 1474 C C . ASP A 1 188 ? -33.624 4.656 50.648 1.00 72.50 188 ASP A C 1
ATOM 1476 O O . ASP A 1 188 ? -33.761 3.933 51.640 1.00 72.50 188 ASP A O 1
ATOM 1480 N N . SER A 1 189 ? -34.651 4.913 49.836 1.00 71.25 189 SER A N 1
ATOM 1481 C CA . SER A 1 189 ? -36.000 4.388 50.076 1.00 71.25 189 SER A CA 1
ATOM 1482 C C . SER A 1 189 ? -36.056 2.865 49.899 1.00 71.25 189 SER A C 1
ATOM 1484 O O . SER A 1 189 ? -36.765 2.170 50.631 1.00 71.25 189 SER A O 1
ATOM 1486 N N . ARG A 1 190 ? -35.279 2.321 48.954 1.00 71.75 190 ARG A N 1
ATOM 1487 C CA . ARG A 1 190 ? -35.176 0.872 48.710 1.00 71.75 190 ARG A CA 1
ATOM 1488 C C . ARG A 1 190 ? -34.339 0.161 49.771 1.00 71.75 190 ARG A C 1
ATOM 1490 O O . ARG A 1 190 ? -34.734 -0.910 50.227 1.00 71.75 190 ARG A O 1
ATOM 1497 N N . LYS A 1 191 ? -33.246 0.778 50.225 1.00 76.06 191 LYS A N 1
ATOM 1498 C CA . LYS A 1 191 ? -32.448 0.309 51.366 1.00 76.06 191 LYS A CA 1
ATOM 1499 C C . LYS A 1 191 ? -33.298 0.210 52.634 1.00 76.06 191 LYS A C 1
ATOM 1501 O O . LYS A 1 191 ? -33.299 -0.825 53.288 1.00 76.06 191 LYS A O 1
ATOM 1506 N N . THR A 1 192 ? -34.121 1.224 52.895 1.00 79.38 192 THR A N 1
ATOM 1507 C CA . THR A 1 192 ? -35.048 1.238 54.039 1.00 79.38 192 THR A CA 1
ATOM 1508 C C . THR A 1 192 ? -36.028 0.051 54.028 1.00 79.38 192 THR A C 1
ATOM 1510 O O . THR A 1 192 ? -36.288 -0.552 55.068 1.00 79.38 192 THR A O 1
ATOM 1513 N N . GLN A 1 193 ? -36.562 -0.333 52.860 1.00 76.88 193 GLN A N 1
ATOM 1514 C CA . GLN A 1 193 ? -37.457 -1.498 52.737 1.00 76.88 193 GLN A CA 1
ATOM 1515 C C . GLN A 1 193 ? -36.731 -2.826 52.993 1.00 76.88 193 GLN A C 1
ATOM 1517 O O . GLN A 1 193 ? -37.307 -3.742 53.582 1.00 76.88 193 GLN A O 1
ATOM 1522 N N . PHE A 1 194 ? -35.468 -2.923 52.580 1.00 77.25 194 PHE A N 1
ATOM 1523 C CA . PHE A 1 194 ? -34.625 -4.088 52.829 1.00 77.25 194 PHE A CA 1
ATOM 1524 C C . PHE A 1 194 ? -34.242 -4.218 54.313 1.00 77.25 194 PHE A C 1
ATOM 1526 O O . PHE A 1 194 ? -34.381 -5.294 54.894 1.00 77.25 194 PHE A O 1
ATOM 1533 N N . ASP A 1 195 ? -33.874 -3.112 54.962 1.00 83.56 195 ASP A N 1
ATOM 1534 C CA . ASP A 1 195 ? -33.586 -3.077 56.400 1.00 83.56 195 ASP A CA 1
ATOM 1535 C C . ASP A 1 195 ? -34.824 -3.458 57.231 1.00 83.56 195 ASP A C 1
ATOM 1537 O O . ASP A 1 195 ? -34.724 -4.208 58.205 1.00 83.56 195 ASP A O 1
ATOM 1541 N N . ALA A 1 196 ? -36.018 -3.025 56.810 1.00 81.81 196 ALA A N 1
ATOM 1542 C CA . ALA A 1 196 ? -37.275 -3.417 57.445 1.00 81.81 196 ALA A CA 1
ATOM 1543 C C . ALA A 1 196 ? -37.556 -4.929 57.328 1.00 81.81 196 ALA A C 1
ATOM 1545 O O . ALA A 1 196 ? -38.041 -5.541 58.282 1.00 81.81 196 ALA A O 1
ATOM 1546 N N . LEU A 1 197 ? -37.239 -5.560 56.192 1.00 79.56 197 LEU A N 1
ATOM 1547 C CA . LEU A 1 197 ? -37.361 -7.015 56.023 1.00 79.56 197 LEU A CA 1
ATOM 1548 C C . LEU A 1 197 ? -36.414 -7.775 56.949 1.00 79.56 197 LEU A C 1
ATOM 1550 O O . LEU A 1 197 ? -36.848 -8.699 57.640 1.00 79.56 197 LEU A O 1
ATOM 1554 N N . ILE A 1 198 ? -35.149 -7.354 57.007 1.00 85.00 198 ILE A N 1
ATOM 1555 C CA . ILE A 1 198 ? -34.152 -7.941 57.909 1.00 85.00 198 ILE A CA 1
ATOM 1556 C C . ILE A 1 198 ? -34.596 -7.775 59.368 1.00 85.00 198 ILE A C 1
ATOM 1558 O O . ILE A 1 198 ? -34.540 -8.728 60.145 1.00 85.00 198 ILE A O 1
ATOM 1562 N N . GLY A 1 199 ? -35.115 -6.600 59.735 1.00 87.25 199 GLY A N 1
ATOM 1563 C CA . GLY A 1 199 ? -35.672 -6.345 61.063 1.00 87.25 199 GLY A CA 1
ATOM 1564 C C . GLY A 1 199 ? -36.828 -7.288 61.417 1.00 87.25 199 GLY A C 1
ATOM 1565 O O . GLY A 1 199 ? -36.838 -7.883 62.493 1.00 87.25 199 GLY A O 1
ATOM 1566 N N . ASN A 1 200 ? -37.776 -7.494 60.500 1.00 84.69 200 ASN A N 1
ATOM 1567 C CA . ASN A 1 200 ? -38.906 -8.406 60.713 1.00 84.69 200 ASN A CA 1
ATOM 1568 C C . ASN A 1 200 ? -38.483 -9.879 60.803 1.00 84.69 200 ASN A C 1
ATOM 1570 O O . ASN A 1 200 ? -39.053 -10.631 61.598 1.00 84.69 200 ASN A O 1
ATOM 1574 N N . ALA A 1 201 ? -37.475 -10.288 60.030 1.00 80.69 201 ALA A N 1
ATOM 1575 C CA . ALA A 1 201 ? -36.895 -11.625 60.111 1.00 80.69 201 ALA A CA 1
ATOM 1576 C C . ALA A 1 201 ? -36.205 -11.854 61.467 1.00 80.69 201 ALA A C 1
ATOM 1578 O O . ALA A 1 201 ? -36.471 -12.856 62.132 1.00 80.69 201 ALA A O 1
ATOM 1579 N N . ASN A 1 202 ? -35.405 -10.889 61.929 1.00 87.56 202 ASN A N 1
ATOM 1580 C CA . ASN A 1 202 ? -34.754 -10.946 63.240 1.00 87.56 202 ASN A CA 1
ATOM 1581 C C . ASN A 1 202 ? -35.775 -10.993 64.388 1.00 87.56 202 ASN A C 1
ATOM 1583 O O . ASN A 1 202 ? -35.628 -11.788 65.318 1.00 87.56 202 ASN A O 1
ATOM 1587 N N . ASN A 1 203 ? -36.849 -10.202 64.302 1.00 85.69 203 ASN A N 1
ATOM 1588 C CA . ASN A 1 203 ? -37.937 -10.226 65.282 1.00 85.69 203 ASN A CA 1
ATOM 1589 C C . ASN A 1 203 ? -38.664 -11.579 65.311 1.00 85.69 203 ASN A C 1
ATOM 1591 O O . ASN A 1 203 ? -38.983 -12.075 66.390 1.00 85.69 203 ASN A O 1
ATOM 1595 N N . LEU A 1 204 ? -38.891 -12.209 64.153 1.00 83.44 204 LEU A N 1
ATOM 1596 C CA . LEU A 1 204 ? -39.474 -13.551 64.090 1.00 83.44 204 LEU A CA 1
ATOM 1597 C C . LEU A 1 204 ? -38.571 -14.585 64.772 1.00 83.44 204 LEU A C 1
ATOM 1599 O O . LEU A 1 204 ? -39.059 -15.344 65.604 1.00 83.44 204 LEU A O 1
ATOM 1603 N N . VAL A 1 205 ? -37.268 -14.584 64.479 1.00 85.62 205 VAL A N 1
ATOM 1604 C CA . VAL A 1 205 ? -36.299 -15.498 65.112 1.00 85.62 205 VAL A CA 1
ATOM 1605 C C . VAL A 1 205 ? -36.260 -15.299 66.631 1.00 85.62 205 VAL A C 1
ATOM 1607 O O . VAL A 1 205 ? -36.287 -16.273 67.383 1.00 85.62 205 VAL A O 1
ATOM 1610 N N . SER A 1 206 ? -36.267 -14.047 67.094 1.00 86.62 206 SER A N 1
ATOM 1611 C CA . SER A 1 206 ? -36.319 -13.721 68.524 1.00 86.62 206 SER A CA 1
ATOM 1612 C C . SER A 1 206 ? -37.605 -14.231 69.184 1.00 86.62 206 SER A C 1
ATOM 1614 O O . SER A 1 206 ? -37.559 -14.884 70.227 1.00 86.62 206 SER A O 1
ATOM 1616 N N . ASN A 1 207 ? -38.758 -14.023 68.546 1.00 82.88 207 ASN A N 1
ATOM 1617 C CA . ASN A 1 207 ? -40.044 -14.500 69.053 1.00 82.88 207 ASN A CA 1
ATOM 1618 C C . ASN A 1 207 ? -40.127 -16.030 69.072 1.00 82.88 207 ASN A C 1
ATOM 1620 O O . ASN A 1 207 ? -40.656 -16.591 70.027 1.00 82.88 207 ASN A O 1
ATOM 1624 N N . VAL A 1 208 ? -39.559 -16.710 68.073 1.00 81.62 208 VAL A N 1
ATOM 1625 C CA . VAL A 1 208 ? -39.432 -18.176 68.057 1.00 81.62 208 VAL A CA 1
ATOM 1626 C C . VAL A 1 208 ? -38.610 -18.658 69.250 1.00 81.62 208 VAL A C 1
ATOM 1628 O O . VAL A 1 208 ? -39.029 -19.586 69.940 1.00 81.62 208 VAL A O 1
ATOM 1631 N N . ASN A 1 209 ? -37.488 -17.999 69.543 1.00 84.81 209 ASN A N 1
ATOM 1632 C CA . ASN A 1 209 ? -36.647 -18.342 70.686 1.00 84.81 209 ASN A CA 1
ATOM 1633 C C . ASN A 1 209 ? -37.372 -18.112 72.027 1.00 84.81 209 ASN A C 1
ATOM 1635 O O . ASN A 1 209 ? -37.358 -18.974 72.901 1.00 84.81 209 ASN A O 1
ATOM 1639 N N . ASN A 1 210 ? -38.076 -16.986 72.171 1.00 85.06 210 ASN A N 1
ATOM 1640 C CA . ASN A 1 210 ? -38.845 -16.673 73.380 1.00 85.06 210 ASN A CA 1
ATOM 1641 C C . ASN A 1 210 ? -40.011 -17.647 73.602 1.00 85.06 210 ASN A C 1
ATOM 1643 O O . ASN A 1 210 ? -40.242 -18.077 74.730 1.00 85.06 210 ASN A O 1
ATOM 1647 N N . VAL A 1 211 ? -40.719 -18.035 72.536 1.00 83.06 211 VAL A N 1
ATOM 1648 C CA . VAL A 1 211 ? -41.775 -19.055 72.603 1.00 83.06 211 VAL A CA 1
ATOM 1649 C C . VAL A 1 211 ? -41.187 -20.413 72.975 1.00 83.06 211 VAL A C 1
ATOM 1651 O O . VAL A 1 211 ? -41.747 -21.085 73.831 1.00 83.06 211 VAL A O 1
ATOM 1654 N N . ALA A 1 212 ? -40.044 -20.806 72.409 1.00 82.19 212 ALA A N 1
ATOM 1655 C CA . ALA A 1 212 ? -39.380 -22.057 72.775 1.00 82.19 212 ALA A CA 1
ATOM 1656 C C . ALA A 1 212 ? -39.011 -22.106 74.272 1.00 82.19 212 ALA A C 1
ATOM 1658 O O . ALA A 1 212 ? -39.217 -23.130 74.926 1.00 82.19 212 ALA A O 1
ATOM 1659 N N . LEU A 1 213 ? -38.538 -20.987 74.833 1.00 85.38 213 LEU A N 1
ATOM 1660 C CA . LEU A 1 213 ? -38.250 -20.855 76.265 1.00 85.38 213 LEU A CA 1
ATOM 1661 C C . LEU A 1 213 ? -39.520 -20.885 77.133 1.00 85.38 213 LEU A C 1
ATOM 1663 O O . LEU A 1 213 ? -39.526 -21.529 78.184 1.00 85.38 213 LEU A O 1
ATOM 1667 N N . ASP A 1 214 ? -40.601 -20.215 76.716 1.00 83.12 214 ASP A N 1
ATOM 1668 C CA . ASP A 1 214 ? -41.872 -20.220 77.460 1.00 83.12 214 ASP A CA 1
ATOM 1669 C C . ASP A 1 214 ? -42.543 -21.601 77.431 1.00 83.12 214 ASP A C 1
ATOM 1671 O O . ASP A 1 214 ? -43.060 -22.066 78.447 1.00 83.12 214 ASP A O 1
ATOM 1675 N N . VAL A 1 215 ? -42.461 -22.302 76.296 1.00 82.38 215 VAL A N 1
ATOM 1676 C CA . VAL A 1 215 ? -42.905 -23.693 76.143 1.00 82.38 215 VAL A CA 1
ATOM 1677 C C . VAL A 1 215 ? -42.138 -24.608 77.102 1.00 82.38 215 VAL A C 1
ATOM 1679 O O . VAL A 1 215 ? -42.772 -25.335 77.865 1.00 82.38 215 VAL A O 1
ATOM 1682 N N . ASP A 1 216 ? -40.800 -24.540 77.137 1.00 82.00 216 ASP A N 1
ATOM 1683 C CA . ASP A 1 216 ? -39.979 -25.329 78.075 1.00 82.00 216 ASP A CA 1
ATOM 1684 C C . ASP A 1 216 ? -40.374 -25.064 79.540 1.00 82.00 216 ASP A C 1
ATOM 1686 O O . ASP A 1 216 ? -40.551 -25.995 80.333 1.00 82.00 216 ASP A O 1
ATOM 1690 N N . LYS A 1 217 ? -40.601 -23.795 79.897 1.00 84.56 217 LYS A N 1
ATOM 1691 C CA . LYS A 1 217 ? -41.000 -23.398 81.252 1.00 84.56 217 LYS A CA 1
ATOM 1692 C C . LYS A 1 217 ? -42.400 -23.893 81.627 1.00 84.56 217 LYS A C 1
ATOM 1694 O O . LYS A 1 217 ? -42.583 -24.417 82.725 1.00 84.56 217 LYS A O 1
ATOM 1699 N N . ARG A 1 218 ? -43.388 -23.750 80.741 1.00 81.38 218 ARG A N 1
ATOM 1700 C CA . ARG A 1 218 ? -44.782 -24.159 80.995 1.00 81.38 218 ARG A CA 1
ATOM 1701 C C . ARG A 1 218 ? -44.951 -25.676 81.035 1.00 81.38 218 ARG A C 1
ATOM 1703 O O . ARG A 1 218 ? -45.692 -26.169 81.886 1.00 81.38 218 ARG A O 1
ATOM 1710 N N . ILE A 1 219 ? -44.209 -26.413 80.201 1.00 82.88 219 ILE A N 1
ATOM 1711 C CA . ILE A 1 219 ? -44.140 -27.883 80.254 1.00 82.88 219 ILE A CA 1
ATOM 1712 C C . ILE A 1 219 ? -43.620 -28.341 81.622 1.00 82.88 219 ILE A C 1
ATOM 1714 O O . ILE A 1 219 ? -44.217 -29.223 82.238 1.00 82.88 219 ILE A O 1
ATOM 1718 N N . LYS A 1 220 ? -42.564 -27.701 82.143 1.00 84.44 220 LYS A N 1
ATOM 1719 C CA . LYS A 1 220 ? -42.030 -27.984 83.490 1.00 84.44 220 LYS A CA 1
ATOM 1720 C C . LYS A 1 220 ? -43.010 -27.648 84.618 1.00 84.44 220 LYS A C 1
ATOM 1722 O O . LYS A 1 220 ? -42.927 -28.242 85.687 1.00 84.44 220 LYS A O 1
ATOM 1727 N N . GLN A 1 221 ? -43.931 -26.712 84.394 1.00 85.94 221 GLN A N 1
ATOM 1728 C CA . GLN A 1 221 ? -44.937 -26.276 85.370 1.00 85.94 221 GLN A CA 1
ATOM 1729 C C . GLN A 1 221 ? -46.277 -27.032 85.264 1.00 85.94 221 GLN A C 1
ATOM 1731 O O . GLN A 1 221 ? -47.211 -26.704 85.992 1.00 85.94 221 GLN A O 1
ATOM 1736 N N . GLY A 1 222 ? -46.395 -28.032 84.379 1.00 81.44 222 GLY A N 1
ATOM 1737 C CA . GLY A 1 222 ? -47.616 -28.832 84.208 1.00 81.44 222 GLY A CA 1
ATOM 1738 C C . GLY A 1 222 ? -48.787 -28.085 83.551 1.00 81.44 222 GLY A C 1
ATOM 1739 O O . GLY A 1 222 ? -49.923 -28.554 83.611 1.00 81.44 222 GLY A O 1
ATOM 1740 N N . GLN A 1 223 ? -48.537 -26.922 82.938 1.00 74.69 223 GLN A N 1
ATOM 1741 C CA . GLN A 1 223 ? -49.552 -26.139 82.230 1.00 74.69 223 GLN A CA 1
ATOM 1742 C C . GLN A 1 223 ? -49.533 -26.484 80.736 1.00 74.69 223 GLN A C 1
ATOM 1744 O O . GLN A 1 223 ? -48.614 -26.099 80.014 1.00 74.69 223 GLN A O 1
ATOM 1749 N N . TYR A 1 224 ? -50.568 -27.181 80.258 1.00 73.31 224 TYR A N 1
ATOM 1750 C CA . TYR A 1 224 ? -50.660 -27.661 78.874 1.00 73.31 224 TYR A CA 1
ATOM 1751 C C . TYR A 1 224 ? -51.728 -26.898 78.077 1.00 73.31 224 TYR A C 1
ATOM 1753 O O . TYR A 1 224 ? -52.811 -27.414 77.821 1.00 73.31 224 TYR A O 1
ATOM 1761 N N . ASP A 1 225 ? -51.419 -25.666 77.666 1.00 80.06 225 ASP A N 1
ATOM 1762 C CA . ASP A 1 225 ? -52.213 -24.929 76.670 1.00 80.06 225 ASP A CA 1
ATOM 1763 C C . ASP A 1 225 ? -51.348 -24.580 75.455 1.00 80.06 225 ASP A C 1
ATOM 1765 O O . ASP A 1 225 ? -50.769 -23.497 75.343 1.00 80.06 225 ASP A O 1
ATOM 1769 N N . PHE A 1 226 ? -51.252 -25.537 74.532 1.00 77.44 226 PHE A N 1
ATOM 1770 C CA . PHE A 1 226 ? -50.470 -25.398 73.305 1.00 77.44 226 PHE A CA 1
ATOM 1771 C C . PHE A 1 226 ? -50.984 -24.270 72.402 1.00 77.44 226 PHE A C 1
ATOM 1773 O O . PHE A 1 226 ? -50.195 -23.627 71.710 1.00 77.44 226 PHE A O 1
ATOM 1780 N N . LYS A 1 227 ? -52.291 -23.976 72.415 1.00 79.12 227 LYS A N 1
ATOM 1781 C CA . LYS A 1 227 ? -52.851 -22.912 71.574 1.00 79.12 227 LYS A CA 1
ATOM 1782 C C . LYS A 1 227 ? -52.339 -21.548 72.034 1.00 79.12 227 LYS A C 1
ATOM 1784 O O . LYS A 1 227 ? -51.887 -20.756 71.205 1.00 79.12 227 LYS A O 1
ATOM 1789 N N . ALA A 1 228 ? -52.350 -21.293 73.341 1.00 79.56 228 ALA A N 1
ATOM 1790 C CA . ALA A 1 228 ? -51.825 -20.053 73.909 1.00 79.56 228 ALA A CA 1
ATOM 1791 C C . ALA A 1 228 ? -50.311 -19.882 73.673 1.00 79.56 228 ALA A C 1
ATOM 1793 O O . ALA A 1 228 ? -49.863 -18.761 73.444 1.00 79.56 228 ALA A O 1
ATOM 1794 N N . MET A 1 229 ? -49.538 -20.977 73.656 1.00 78.88 229 MET A N 1
ATOM 1795 C CA . MET A 1 229 ? -48.084 -20.945 73.420 1.00 78.88 229 MET A CA 1
ATOM 1796 C C . MET A 1 229 ? -47.712 -20.527 71.988 1.00 78.88 229 MET A C 1
ATOM 1798 O O . MET A 1 229 ? -46.790 -19.739 71.792 1.00 78.88 229 MET A O 1
ATOM 1802 N N . PHE A 1 230 ? -48.426 -21.028 70.974 1.00 82.44 230 PHE A N 1
ATOM 1803 C CA . PHE A 1 230 ? -48.059 -20.807 69.566 1.00 82.44 230 PHE A CA 1
ATOM 1804 C C . PHE A 1 230 ? -48.756 -19.614 68.901 1.00 82.44 2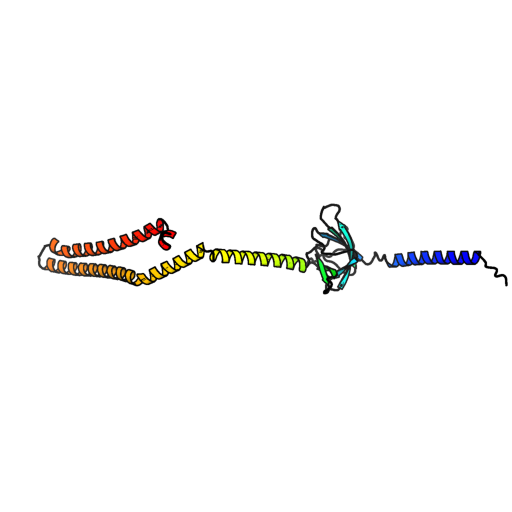30 PHE A C 1
ATOM 1806 O O . PHE A 1 230 ? -48.288 -19.136 67.869 1.00 82.44 230 PHE A O 1
ATOM 1813 N N . THR A 1 231 ? -49.837 -19.092 69.488 1.00 86.06 231 THR A N 1
ATOM 1814 C CA . THR A 1 231 ? -50.554 -17.908 68.974 1.00 86.06 231 THR A CA 1
ATOM 1815 C C . THR A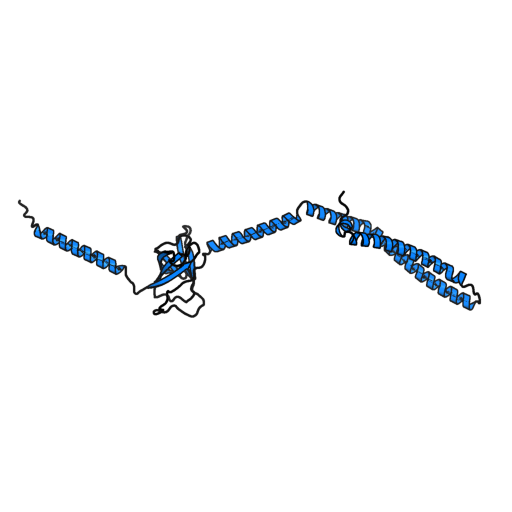 1 231 ? -49.633 -16.717 68.630 1.00 86.06 231 THR A C 1
ATOM 1817 O O . THR A 1 231 ? -49.737 -16.212 67.509 1.00 86.06 231 THR A O 1
ATOM 1820 N N . PRO A 1 232 ? -48.699 -16.273 69.499 1.00 83.31 232 PRO A N 1
ATOM 1821 C CA . PRO A 1 232 ? -47.810 -15.152 69.169 1.00 83.31 232 PRO A CA 1
ATOM 1822 C C . PRO A 1 232 ? -46.853 -15.455 68.004 1.00 83.31 232 PRO A C 1
ATOM 1824 O O . PRO A 1 232 ? -46.559 -14.570 67.200 1.00 83.31 232 PRO A O 1
ATOM 1827 N N . LEU A 1 233 ? -46.409 -16.707 67.864 1.00 83.06 233 LEU A N 1
ATOM 1828 C CA . LEU A 1 233 ? -45.534 -17.145 66.774 1.00 83.06 233 LEU A CA 1
ATOM 1829 C C . LEU A 1 233 ? -46.260 -17.123 65.428 1.00 83.06 233 LEU A C 1
ATOM 1831 O O . LEU A 1 233 ? -45.717 -16.636 64.440 1.00 83.06 233 LEU A O 1
ATOM 1835 N N . ILE A 1 234 ? -47.509 -17.595 65.409 1.00 86.50 234 ILE A N 1
ATOM 1836 C CA . ILE A 1 234 ? -48.367 -17.581 64.220 1.00 86.50 234 ILE A CA 1
ATOM 1837 C C . ILE A 1 234 ? -48.631 -16.138 63.779 1.00 86.50 234 ILE A C 1
ATOM 1839 O O . ILE A 1 234 ? -48.488 -15.825 62.599 1.00 86.50 234 ILE A O 1
ATOM 1843 N N . MET A 1 235 ? -48.954 -15.244 64.718 1.00 87.12 235 MET A N 1
ATOM 1844 C CA . MET A 1 235 ? -49.231 -13.841 64.403 1.00 87.12 235 MET A CA 1
ATOM 1845 C C . MET A 1 235 ? -47.986 -13.114 63.866 1.00 87.12 235 MET A C 1
ATOM 1847 O O . MET A 1 235 ? -48.074 -12.378 62.884 1.00 87.12 235 MET A O 1
ATOM 1851 N N . GLN A 1 236 ? -46.807 -13.364 64.451 1.00 83.88 236 GLN A N 1
ATOM 1852 C CA . GLN A 1 236 ? -45.550 -12.793 63.959 1.00 83.88 236 GLN A CA 1
ATOM 1853 C C . GLN A 1 236 ? -45.171 -13.348 62.581 1.00 83.88 236 GLN A C 1
ATOM 1855 O O . GLN A 1 236 ? -44.754 -12.589 61.707 1.00 83.88 236 GLN A O 1
ATOM 1860 N N . ALA A 1 237 ? -45.337 -14.656 62.370 1.00 83.88 237 ALA A N 1
ATOM 1861 C CA . ALA A 1 237 ? -45.071 -15.288 61.085 1.00 83.88 237 ALA A CA 1
ATOM 1862 C C . ALA A 1 237 ? -45.973 -14.709 59.985 1.00 83.88 237 ALA A C 1
ATOM 1864 O O . ALA A 1 237 ? -45.477 -14.381 58.913 1.00 83.88 237 ALA A O 1
ATOM 1865 N N . GLN A 1 238 ? -47.263 -14.491 60.264 1.00 87.19 238 GLN A N 1
ATOM 1866 C CA . GLN A 1 238 ? -48.199 -13.856 59.328 1.00 87.19 238 GLN A CA 1
ATOM 1867 C C . GLN A 1 238 ? -47.776 -12.433 58.938 1.00 87.19 238 GLN A C 1
ATOM 1869 O O . GLN A 1 238 ? -47.844 -12.073 57.764 1.00 87.19 238 GLN A O 1
ATOM 1874 N N . LEU A 1 239 ? -47.318 -11.622 59.896 1.00 86.06 239 LEU A N 1
ATOM 1875 C CA . LEU A 1 239 ? -46.844 -10.262 59.619 1.00 86.06 239 LEU A CA 1
ATOM 1876 C C . LEU A 1 239 ? -45.548 -10.254 58.797 1.00 86.06 239 LEU A C 1
ATOM 1878 O O . LEU A 1 239 ? -45.443 -9.493 57.834 1.00 86.06 239 LEU A O 1
ATOM 1882 N N . SER A 1 240 ? -44.580 -11.110 59.139 1.00 84.50 240 SER A N 1
ATOM 1883 C CA . SER A 1 240 ? -43.336 -11.235 58.372 1.00 84.50 240 SER A CA 1
ATOM 1884 C C . SER A 1 240 ? -43.593 -11.740 56.953 1.00 84.50 240 SER A C 1
ATOM 1886 O O . SER A 1 240 ? -43.037 -11.180 56.010 1.00 84.50 240 SER A O 1
ATOM 1888 N N . LEU A 1 241 ? -44.477 -12.730 56.788 1.00 84.44 241 LEU A N 1
ATOM 1889 C CA . LEU A 1 241 ? -44.888 -13.231 55.476 1.00 84.44 241 LEU A CA 1
ATOM 1890 C C . LEU A 1 241 ? -45.549 -12.134 54.644 1.00 84.44 241 LEU A C 1
ATOM 1892 O O . LEU A 1 241 ? -45.120 -11.907 53.525 1.00 84.44 241 LEU A O 1
ATOM 1896 N N . ARG A 1 242 ? -46.468 -11.348 55.216 1.00 87.31 242 ARG A N 1
ATOM 1897 C CA . ARG A 1 242 ? -47.094 -10.221 54.507 1.00 87.31 242 ARG A CA 1
ATOM 1898 C C . ARG A 1 242 ? -46.080 -9.178 54.022 1.00 87.31 242 ARG A C 1
ATOM 1900 O O . ARG A 1 242 ? -46.244 -8.597 52.952 1.00 87.31 242 ARG A O 1
ATOM 1907 N N . ASN A 1 243 ? -45.040 -8.907 54.809 1.00 84.25 243 ASN A N 1
ATOM 1908 C CA . ASN A 1 243 ? -43.990 -7.968 54.411 1.00 84.25 243 ASN A CA 1
ATOM 1909 C C . ASN A 1 243 ? -43.100 -8.537 53.299 1.00 84.25 243 ASN A C 1
ATOM 1911 O O . ASN A 1 243 ? -42.707 -7.791 52.401 1.00 84.25 243 ASN A O 1
ATOM 1915 N N . ILE A 1 244 ? -42.820 -9.842 53.334 1.00 82.50 244 ILE A N 1
ATOM 1916 C CA . ILE A 1 244 ? -42.115 -10.556 52.264 1.00 82.50 244 ILE A CA 1
ATOM 1917 C C . ILE A 1 244 ? -42.970 -10.588 50.993 1.00 82.50 244 ILE A C 1
ATOM 1919 O O . ILE A 1 244 ? -42.452 -10.254 49.934 1.00 82.50 244 ILE A O 1
ATOM 1923 N N . ASP A 1 245 ? -44.265 -10.885 51.095 1.00 83.75 245 ASP A N 1
ATOM 1924 C CA . ASP A 1 245 ? -45.203 -10.902 49.968 1.00 83.75 245 ASP A CA 1
ATOM 1925 C C . ASP A 1 245 ? -45.219 -9.549 49.255 1.00 83.75 245 ASP A C 1
ATOM 1927 O O . ASP A 1 245 ? -45.005 -9.484 48.050 1.00 83.75 245 ASP A O 1
ATOM 1931 N N . ASN A 1 246 ? -45.342 -8.447 50.001 1.00 83.75 246 ASN A N 1
ATOM 1932 C CA . ASN A 1 246 ? -45.298 -7.098 49.429 1.00 83.75 246 ASN A CA 1
ATOM 1933 C C . ASN A 1 246 ? -43.962 -6.783 48.725 1.00 83.75 246 ASN A C 1
ATOM 1935 O O . ASN A 1 246 ? -43.927 -6.009 47.766 1.00 83.75 246 ASN A O 1
ATOM 1939 N N . PHE A 1 247 ? -42.842 -7.318 49.217 1.00 82.12 247 PHE A N 1
ATOM 1940 C CA . PHE A 1 247 ? -41.534 -7.143 48.582 1.00 82.12 247 PHE A CA 1
ATOM 1941 C C . PHE A 1 247 ? -41.412 -7.981 47.310 1.00 82.12 247 PHE A C 1
ATOM 1943 O O . PHE A 1 247 ? -40.974 -7.471 46.280 1.00 82.12 247 PHE A O 1
ATOM 1950 N N . VAL A 1 248 ? -41.831 -9.244 47.374 1.00 82.19 248 VAL A N 1
ATOM 1951 C CA . VAL A 1 248 ? -41.825 -10.175 46.244 1.00 82.19 248 VAL A CA 1
ATOM 1952 C C . VAL A 1 248 ? -42.773 -9.695 45.151 1.00 82.19 248 VAL A C 1
ATOM 1954 O O . VAL A 1 248 ? -42.389 -9.723 43.992 1.00 82.19 248 VAL A O 1
ATOM 1957 N N . GLU A 1 249 ? -43.946 -9.163 45.487 1.00 84.62 249 GLU A N 1
ATOM 1958 C CA . GLU A 1 249 ? -44.892 -8.586 44.527 1.00 84.62 249 GLU A CA 1
ATOM 1959 C C . GLU A 1 249 ? -44.282 -7.382 43.794 1.00 84.62 249 GLU A C 1
ATOM 1961 O O . GLU A 1 249 ? -44.333 -7.295 42.567 1.00 84.62 249 GLU A O 1
ATOM 1966 N N . LYS A 1 250 ? -43.610 -6.480 44.523 1.00 78.06 250 LYS A N 1
ATOM 1967 C CA . LYS A 1 250 ? -42.887 -5.350 43.913 1.00 78.06 250 LYS A CA 1
ATOM 1968 C C . LYS A 1 250 ? -41.694 -5.801 43.070 1.00 78.06 250 LYS A C 1
ATOM 1970 O O . LYS A 1 250 ? -41.411 -5.178 42.049 1.00 78.06 250 LYS A O 1
ATOM 1975 N N . GLY A 1 251 ? -40.991 -6.849 43.495 1.00 76.69 251 GLY A N 1
ATOM 1976 C CA . GLY A 1 251 ? -39.887 -7.455 42.752 1.00 76.69 251 GLY A CA 1
ATOM 1977 C C . GLY A 1 251 ? -40.361 -8.147 41.474 1.00 76.69 251 GLY A C 1
ATOM 1978 O O . GLY A 1 251 ? -39.808 -7.896 40.408 1.00 76.69 251 GLY A O 1
ATOM 1979 N N . SER A 1 252 ? -41.434 -8.934 41.558 1.00 77.38 252 SER A N 1
ATOM 1980 C CA . SER A 1 252 ? -42.089 -9.582 40.418 1.00 77.38 252 SER A CA 1
ATOM 1981 C C . SER A 1 252 ? -42.572 -8.538 39.431 1.00 77.38 252 SER A C 1
ATOM 1983 O O . SER A 1 252 ? -42.224 -8.613 38.268 1.00 77.38 252 SER A O 1
ATOM 1985 N N . ALA A 1 253 ? -43.230 -7.471 39.891 1.00 76.75 253 ALA A N 1
ATOM 1986 C CA . ALA A 1 253 ? -43.662 -6.392 39.010 1.00 76.75 253 ALA A CA 1
ATOM 1987 C C . ALA A 1 253 ? -42.501 -5.707 38.264 1.00 76.75 253 ALA A C 1
ATOM 1989 O O . ALA A 1 253 ? -42.724 -5.123 37.206 1.00 76.75 253 ALA A O 1
ATOM 1990 N N . LEU A 1 254 ? -41.273 -5.741 38.794 1.00 73.50 254 LEU A N 1
ATOM 1991 C CA . LEU A 1 254 ? -40.081 -5.281 38.077 1.00 73.50 254 LEU A CA 1
ATOM 1992 C C . LEU A 1 254 ? -39.575 -6.328 37.079 1.00 73.50 254 LEU A C 1
ATOM 1994 O O . LEU A 1 254 ? -39.242 -5.959 35.956 1.00 73.50 254 LEU A O 1
ATOM 1998 N N . ILE A 1 255 ? -39.543 -7.604 37.466 1.00 78.06 255 ILE A N 1
ATOM 1999 C CA . ILE A 1 255 ? -39.116 -8.720 36.609 1.00 78.06 255 ILE A CA 1
ATOM 2000 C C . ILE A 1 255 ? -40.093 -8.917 35.445 1.00 78.06 255 ILE A C 1
ATOM 2002 O O . ILE A 1 255 ? -39.662 -8.954 34.304 1.00 78.06 255 ILE A O 1
ATOM 2006 N N . ASP A 1 256 ? -41.399 -8.930 35.700 1.00 81.38 256 ASP A N 1
ATOM 2007 C CA . ASP A 1 256 ? -42.453 -9.082 34.693 1.00 81.38 256 ASP A CA 1
ATOM 2008 C C . ASP A 1 256 ? -42.434 -7.933 33.687 1.00 81.38 256 ASP A C 1
ATOM 2010 O O . ASP A 1 256 ? -42.597 -8.128 32.482 1.00 81.38 256 ASP A O 1
ATOM 2014 N N . LYS A 1 257 ? -42.188 -6.710 34.170 1.00 75.50 257 LYS A N 1
ATOM 2015 C CA . LYS A 1 257 ? -41.951 -5.570 33.288 1.00 75.50 257 LYS A CA 1
ATOM 2016 C C . LYS A 1 257 ? -40.698 -5.824 32.446 1.00 75.50 257 LYS A C 1
ATOM 2018 O O . LYS A 1 257 ? -40.735 -5.642 31.225 1.00 75.50 257 LYS A O 1
ATOM 2023 N N . PHE A 1 258 ? -39.598 -6.241 33.070 1.00 75.50 258 PHE A N 1
ATOM 2024 C CA . PHE A 1 258 ? -38.321 -6.456 32.393 1.00 75.50 258 PHE A CA 1
ATOM 2025 C C . PHE A 1 258 ? -38.412 -7.549 31.327 1.00 75.50 258 PHE A C 1
ATOM 2027 O O . PHE A 1 258 ? -37.958 -7.326 30.214 1.00 75.50 258 PHE A O 1
ATOM 2034 N N . ASP A 1 259 ? -39.067 -8.669 31.611 1.00 77.62 259 ASP A N 1
ATOM 2035 C CA . ASP A 1 259 ? -39.283 -9.754 30.654 1.00 77.62 259 ASP A CA 1
ATOM 2036 C C . ASP A 1 259 ? -40.228 -9.341 29.523 1.00 77.62 259 ASP A C 1
ATOM 2038 O O . ASP A 1 259 ? -39.973 -9.647 28.357 1.00 77.62 259 ASP A O 1
ATOM 2042 N N . ALA A 1 260 ? -41.299 -8.600 29.832 1.00 83.00 260 ALA A N 1
ATOM 2043 C CA . ALA A 1 260 ? -42.252 -8.152 28.819 1.00 83.00 260 ALA A CA 1
ATOM 2044 C C . ALA A 1 260 ? -41.611 -7.190 27.814 1.00 83.00 260 ALA A C 1
ATOM 2046 O O . ALA A 1 260 ? -41.893 -7.250 26.615 1.00 83.00 260 ALA A O 1
ATOM 2047 N N . ASN A 1 261 ? -40.777 -6.270 28.296 1.00 74.1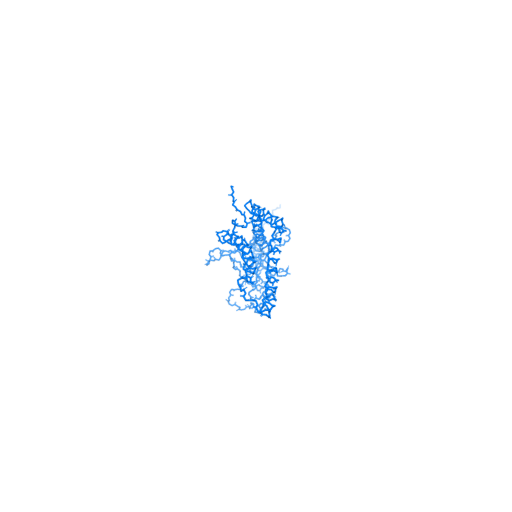2 261 ASN A N 1
ATOM 2048 C CA . ASN A 1 261 ? -40.014 -5.379 27.442 1.00 74.12 261 ASN A CA 1
ATOM 2049 C C . ASN A 1 261 ? -38.831 -4.797 28.236 1.00 74.12 261 ASN A C 1
ATOM 2051 O O . ASN A 1 261 ? -39.002 -3.790 28.936 1.00 74.12 261 ASN A O 1
ATOM 2055 N N . PRO A 1 262 ? -37.625 -5.384 28.099 1.00 72.50 262 PRO A N 1
ATOM 2056 C CA . PRO A 1 262 ? -36.450 -4.962 28.861 1.00 72.50 262 PRO A CA 1
ATOM 2057 C C . PRO A 1 262 ? -36.138 -3.495 28.601 1.00 72.50 262 PRO A C 1
ATOM 2059 O O . PRO A 1 262 ? -35.768 -2.747 29.504 1.00 72.50 262 PRO A O 1
ATOM 2062 N N . TYR A 1 263 ? -36.373 -3.068 27.357 1.00 69.88 263 TYR A N 1
ATOM 2063 C CA . TYR A 1 263 ? -36.205 -1.692 26.947 1.00 69.88 263 TYR A CA 1
ATOM 2064 C C . TYR A 1 263 ? -37.216 -0.783 27.667 1.00 69.88 263 TYR A C 1
ATOM 2066 O O . TYR A 1 263 ? -36.837 0.076 28.445 1.00 69.88 263 TYR A O 1
ATOM 2074 N N . LYS A 1 264 ? -38.517 -0.998 27.517 1.00 70.44 264 LYS A N 1
ATOM 2075 C CA . LYS A 1 264 ? -39.568 -0.184 28.163 1.00 70.44 264 LYS A CA 1
ATOM 2076 C C . LYS A 1 264 ? -39.487 -0.170 29.697 1.00 70.44 264 LYS A C 1
ATOM 2078 O O . LYS A 1 264 ? -39.936 0.780 30.328 1.00 70.44 264 LYS A O 1
ATOM 2083 N N . THR A 1 265 ? -38.916 -1.203 30.301 1.00 67.38 265 THR A N 1
ATOM 2084 C CA . THR A 1 265 ? -38.761 -1.304 31.759 1.00 67.38 265 THR A CA 1
ATOM 2085 C C . THR A 1 265 ? -37.577 -0.524 32.286 1.00 67.38 265 THR A C 1
ATOM 2087 O O . THR A 1 265 ? -37.674 0.067 33.358 1.00 67.38 265 THR A O 1
ATOM 2090 N N . ILE A 1 266 ? -36.483 -0.482 31.526 1.00 63.75 266 ILE A N 1
ATOM 2091 C CA . ILE A 1 266 ? -35.311 0.334 31.851 1.00 63.75 266 ILE A CA 1
ATOM 2092 C C . ILE A 1 266 ? -35.500 1.793 31.384 1.00 63.75 266 ILE A C 1
ATOM 2094 O O . ILE A 1 266 ? -35.014 2.717 32.036 1.00 63.75 266 ILE A O 1
ATOM 2098 N N . PHE A 1 267 ? -36.214 2.010 30.274 1.00 67.81 267 PHE A N 1
ATOM 2099 C CA . PHE A 1 267 ? -36.272 3.280 29.534 1.00 67.81 267 PHE A CA 1
ATOM 2100 C C . PHE A 1 267 ? -37.662 3.955 29.509 1.00 67.81 267 PHE A C 1
ATOM 2102 O O . PHE A 1 267 ? -37.770 5.075 29.019 1.00 67.81 267 PHE A O 1
ATOM 2109 N N . GLY A 1 268 ? -38.717 3.331 30.049 1.00 64.38 268 GLY A N 1
ATOM 2110 C CA . GLY A 1 268 ? -40.081 3.887 30.104 1.00 64.38 268 GLY A CA 1
ATOM 2111 C C . GLY A 1 268 ? -40.857 3.852 28.774 1.00 64.38 268 GLY A C 1
ATOM 2112 O O . GLY A 1 268 ? -40.333 3.460 27.731 1.00 64.38 268 GLY A O 1
ATOM 2113 N N . GLU A 1 269 ? -42.140 4.244 28.800 1.00 64.50 269 GLU A N 1
ATOM 2114 C CA . GLU A 1 269 ? -42.946 4.462 27.582 1.00 64.50 269 GLU A CA 1
ATOM 2115 C C . GLU A 1 269 ? -42.757 5.878 27.035 1.00 64.50 269 GLU A C 1
ATOM 2117 O O . GLU A 1 269 ? -42.939 6.853 27.765 1.00 64.50 269 GLU A O 1
ATOM 2122 N N . ARG A 1 270 ? -42.472 5.992 25.731 1.00 56.09 270 ARG A N 1
ATOM 2123 C CA . ARG A 1 270 ? -42.617 7.257 24.997 1.00 56.09 270 ARG A CA 1
ATOM 2124 C C . ARG A 1 270 ? -44.103 7.639 24.976 1.00 56.09 270 ARG A C 1
ATOM 2126 O O . ARG A 1 270 ? -44.918 6.853 24.495 1.00 56.09 270 ARG A O 1
ATOM 2133 N N . LYS A 1 271 ? -44.433 8.815 25.514 1.00 43.75 271 LYS A N 1
ATOM 2134 C CA . LYS A 1 271 ? -45.710 9.493 25.251 1.00 43.75 271 LYS A CA 1
ATOM 2135 C C . LYS A 1 271 ? -45.665 10.196 23.904 1.00 43.75 271 LYS A C 1
ATOM 2137 O O . LYS A 1 271 ? -44.571 10.691 23.558 1.00 43.75 271 LYS A O 1
#

Sequence (271 aa):
MERHVNYTLIGGLFFLCLVCMVGFILWLGHLGLDDGKYYEYVVYTDKDLGGIATNSPVNYKGIQVGNVIKVGFAKDKVGVVRLDLMIKSSVKIRKDSKVAVSSRGLMGLKFLALEQSHNEEFYGSGDKGERILIFKEGLMDRLSVDANQVMQEVMRAIKNVNRILDDENVEKFKHILASVDDLIANLDSRKTQFDALIGNANNLVSNVNNVALDVDKRIKQGQYDFKAMFTPLIMQAQLSLRNIDNFVEKGSALIDKFDANPYKTIFGERK

Mean predicted aligned error: 17.48 Å

Nearest PDB structures (foldseek):
  5uw8-assembly1_B  TM=8.823E-01  e=2.802E-08  Escherichia coli O157:H7
  5uw8-assembly1_F  TM=8.596E-01  e=4.279E-08  Escherichia coli O157:H7
  5uw8-assembly1_D  TM=8.487E-01  e=2.337E-08  Escherichia coli O157:H7
  6zy3-assembly1_K  TM=6.708E-01  e=2.638E-08  Escherichia coli B185
  6zy2-assembly1_K  TM=6.919E-01  e=4.830E-08  Escherichia coli B185

InterPro domains:
  IPR003399 Mce/MlaD [PF02470] (38-116)

Secondary structure (DSSP, 8-state):
------HHHHHHHHHHHHHHHHHHHHHHHHTT--TTSEEEEEEEESS--TT--TTPEEEETTEEEEEEEEEEE-TTSTT-EEEEEEEETTSPPBTT-EEEEEEETTTTEEEEEEE--S-SPBPPTT--S--EEEEE--HHHHHHHHHHHHHHHHHHHHHHHHHHTSHHHHHHHHHHHHHHHHHHHTHHHHHHHHHHHHHHHHHHHHHHHHHHHHHHHHHHTT---HHHHHHHHHHHHHHHHHHHHHHHHHHHHHHHHHHH-HHHHHH----

pLDDT: mean 82.02, std 10.1, range [43.75, 96.56]

Radius of gyration: 50.3 Å; Cα contacts (8 Å, |Δi|>4): 274; chains: 1; bounding box: 95×65×155 Å

Solvent-accessible surface area (backbone atoms only — not comparable to full-atom values): 15023 Å² total; per-residue (Å²): 137,87,79,86,74,60,62,69,58,56,52,50,52,52,51,50,50,50,52,52,49,54,51,49,52,53,54,54,54,55,74,72,62,66,73,87,51,47,42,72,33,35,33,62,37,75,65,87,64,84,75,68,48,64,63,27,43,26,23,46,93,84,43,79,46,32,30,26,72,40,70,47,69,39,93,88,40,90,76,27,37,32,35,37,31,39,32,38,60,90,61,86,49,30,46,72,16,33,35,23,49,42,62,53,73,93,86,51,50,48,30,37,37,48,42,76,37,92,52,90,52,59,68,57,99,79,58,92,62,82,46,63,37,41,68,43,83,22,71,67,59,50,50,53,54,50,50,52,51,51,51,50,52,51,51,49,51,50,51,52,50,49,58,56,65,28,71,73,41,47,50,51,51,52,37,50,53,51,45,50,51,50,51,61,71,44,41,65,63,53,50,52,55,52,52,49,50,53,50,41,51,52,50,43,55,52,45,50,52,52,40,54,53,50,47,56,53,32,58,76,66,74,53,88,56,68,65,75,58,45,50,65,50,53,55,44,49,52,54,41,48,52,56,48,49,58,49,49,53,57,49,45,59,49,49,55,37,31,73,75,34,51,60,49,55,65,60,48,82,87,128

Organism: Helicobacter pylori (NCBI:txid210)

Foldseek 3Di:
DDDPDPVVVVVVVVVVVVVVVVVVVVVVVVVPCPVPFWDKAKEKDLDDLQDAAFQAFEDEPRHTFWGWHDWDADPVDPSMIMTIIIGTPVDWAAQQKEWEWAADDPVRRIHIYIGGDPHPHTDDPPPPDHHYYYYDYDPVVVVVVVVVVVVVVVVVVVVVVCVCVPPVNVLVVVLLVVLVVVCVVCVVVVVVLVVVLVVLVVVLVVLVVVLVVVVVVCVVVVNDDVCVSCVVNVVSVVVSVVSVVVVVVVVVVLVVCCVVPVCCSSRNDDD